Protein AF-A0A7H4MLP1-F1 (afdb_monomer_lite)

Structure (mmCIF, N/CA/C/O backbone):
data_AF-A0A7H4MLP1-F1
#
_entry.id   AF-A0A7H4MLP1-F1
#
loop_
_atom_site.group_PDB
_atom_site.id
_atom_site.type_symbol
_atom_site.label_atom_id
_atom_site.label_alt_id
_atom_site.label_comp_id
_atom_site.label_asym_id
_atom_site.label_entity_id
_atom_site.label_seq_id
_atom_site.pdbx_PDB_ins_code
_atom_site.Cartn_x
_atom_site.Cartn_y
_atom_site.Cartn_z
_atom_site.occupancy
_atom_site.B_iso_or_equiv
_atom_site.auth_seq_id
_atom_site.auth_comp_id
_atom_site.auth_asym_id
_atom_site.auth_atom_id
_atom_site.pdbx_PDB_model_num
ATOM 1 N N . MET A 1 1 ? -16.564 25.720 9.407 1.00 48.38 1 MET A N 1
ATOM 2 C CA . MET A 1 1 ? -15.317 25.093 9.914 1.00 48.38 1 MET A CA 1
ATOM 3 C C . MET A 1 1 ? -14.949 23.818 9.154 1.00 48.38 1 MET A C 1
ATOM 5 O O . MET A 1 1 ? -13.813 23.723 8.719 1.00 48.38 1 MET A O 1
ATOM 9 N N . VAL A 1 2 ? -15.888 22.895 8.896 1.00 47.66 2 VAL A N 1
ATOM 10 C CA . VAL A 1 2 ? -15.634 21.641 8.148 1.00 47.66 2 VAL A CA 1
ATOM 11 C C . VAL A 1 2 ? -15.101 21.880 6.719 1.00 47.66 2 VAL A C 1
ATOM 13 O O . VAL A 1 2 ? -14.087 21.301 6.350 1.00 47.66 2 VAL A O 1
ATOM 16 N N . ALA A 1 3 ? -15.681 22.810 5.948 1.00 47.56 3 ALA A N 1
ATOM 17 C CA . ALA A 1 3 ? -15.220 23.124 4.585 1.00 47.56 3 ALA A CA 1
ATOM 18 C C . ALA A 1 3 ? -13.799 23.730 4.510 1.00 47.56 3 ALA A C 1
ATOM 20 O O . ALA A 1 3 ? -13.077 23.482 3.549 1.00 47.56 3 ALA A O 1
ATOM 21 N N . GLY A 1 4 ? -13.366 24.481 5.531 1.00 54.44 4 GLY A N 1
ATOM 22 C CA . GLY A 1 4 ?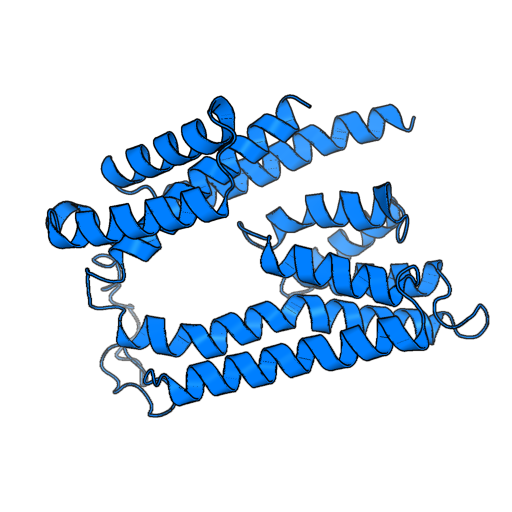 -12.036 25.110 5.556 1.00 54.44 4 GLY A CA 1
ATOM 23 C C . GLY A 1 4 ? -10.893 24.101 5.708 1.00 54.44 4 GLY A C 1
ATOM 24 O O . GLY A 1 4 ? -9.835 24.275 5.113 1.00 54.44 4 GLY A O 1
ATOM 25 N N . ILE A 1 5 ? -11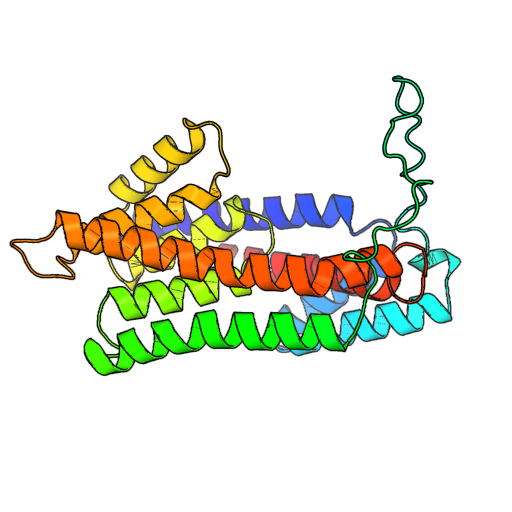.131 23.002 6.431 1.00 56.03 5 ILE A N 1
ATOM 26 C CA . ILE A 1 5 ? -10.170 21.897 6.564 1.00 56.03 5 ILE A CA 1
ATOM 27 C C . ILE A 1 5 ? -10.031 21.143 5.228 1.00 56.03 5 ILE A C 1
ATOM 29 O O . ILE A 1 5 ? -8.916 20.821 4.819 1.00 56.03 5 ILE A O 1
ATOM 33 N N . PHE A 1 6 ? -11.132 20.944 4.491 1.00 56.19 6 PHE A N 1
ATOM 34 C CA . PHE A 1 6 ? -11.098 20.339 3.151 1.00 56.19 6 PHE A CA 1
ATOM 35 C C . PHE A 1 6 ? -10.314 21.179 2.131 1.00 56.19 6 PHE A C 1
ATOM 37 O O . PHE A 1 6 ? -9.607 20.607 1.301 1.00 56.19 6 PHE A O 1
ATOM 44 N N . TYR A 1 7 ? -10.377 22.513 2.222 1.00 61.88 7 TYR A N 1
ATOM 45 C CA . TYR A 1 7 ? -9.562 23.407 1.390 1.00 61.88 7 TYR A CA 1
ATOM 46 C C . TYR A 1 7 ? -8.062 23.339 1.705 1.00 61.88 7 TYR A C 1
ATOM 48 O O . TYR A 1 7 ? -7.260 23.569 0.808 1.00 61.88 7 TYR A O 1
ATOM 56 N N . GLY A 1 8 ? -7.669 23.012 2.940 1.00 64.12 8 GLY A N 1
ATOM 57 C CA . GLY A 1 8 ? -6.257 22.885 3.321 1.00 64.12 8 GLY A CA 1
ATOM 58 C C . GLY A 1 8 ? -5.626 21.546 2.928 1.00 64.12 8 GLY A C 1
ATOM 59 O O . GLY A 1 8 ? -4.461 21.496 2.540 1.00 64.12 8 GLY A O 1
ATOM 60 N N . ILE A 1 9 ? -6.392 20.452 2.986 1.00 67.69 9 ILE A N 1
ATOM 61 C CA . ILE A 1 9 ? -5.866 19.106 2.710 1.00 67.69 9 ILE A CA 1
ATOM 62 C C . ILE A 1 9 ? -5.608 18.910 1.219 1.00 67.69 9 ILE A C 1
ATOM 64 O O . ILE A 1 9 ? -4.537 18.444 0.855 1.00 67.69 9 ILE A O 1
ATOM 68 N N . LYS A 1 10 ? -6.544 19.292 0.345 1.00 71.19 10 LYS A N 1
ATOM 69 C CA . LYS A 1 10 ? -6.415 19.120 -1.113 1.00 71.19 10 LYS A CA 1
ATOM 70 C C . LYS A 1 10 ? -5.083 19.634 -1.697 1.00 71.19 10 LYS A C 1
ATOM 72 O O . LYS A 1 10 ? -4.388 18.836 -2.329 1.00 71.19 10 LYS A O 1
ATOM 77 N N . PRO A 1 11 ? -4.648 20.886 -1.443 1.00 79.50 11 PRO A N 1
ATOM 78 C CA . PRO A 1 11 ? -3.359 21.372 -1.929 1.00 79.50 11 PRO A CA 1
ATOM 79 C C . PRO A 1 11 ? -2.171 20.676 -1.253 1.00 79.50 11 PRO A C 1
ATOM 81 O O . PRO A 1 11 ? -1.149 20.477 -1.905 1.00 79.50 11 PRO A O 1
ATOM 84 N N . ALA A 1 12 ? -2.292 20.245 0.009 1.00 75.31 12 ALA A N 1
ATOM 85 C CA . ALA A 1 12 ? -1.250 19.462 0.677 1.00 75.31 12 ALA A CA 1
ATOM 86 C C . ALA A 1 12 ? -1.079 18.073 0.034 1.00 75.31 12 ALA A C 1
ATOM 88 O O . ALA A 1 12 ? 0.043 17.644 -0.230 1.00 75.31 12 ALA A O 1
ATOM 89 N N . VAL A 1 13 ? -2.185 17.397 -0.295 1.00 72.00 13 VAL A N 1
ATOM 90 C CA . VAL A 1 13 ? -2.176 16.133 -1.045 1.00 72.00 13 VAL A CA 1
ATOM 91 C C . VAL A 1 13 ? -1.566 16.341 -2.424 1.00 72.00 13 VAL A C 1
ATOM 93 O O . VAL A 1 13 ? -0.653 15.607 -2.794 1.00 72.00 13 VAL A O 1
ATOM 96 N N . ALA A 1 14 ? -2.006 17.364 -3.161 1.00 80.44 14 ALA A N 1
ATOM 97 C CA . ALA A 1 14 ? -1.447 17.688 -4.468 1.00 80.44 14 ALA A CA 1
ATOM 98 C C . ALA A 1 14 ? 0.069 17.943 -4.387 1.00 80.44 14 ALA A C 1
ATOM 100 O O . ALA A 1 14 ? 0.817 17.404 -5.198 1.00 80.44 14 ALA A O 1
ATOM 101 N N . ALA A 1 15 ? 0.544 18.677 -3.375 1.00 82.69 15 ALA A N 1
ATOM 102 C CA . ALA A 1 15 ? 1.968 18.933 -3.162 1.00 82.69 15 ALA A CA 1
ATOM 103 C C . ALA A 1 15 ? 2.768 17.650 -2.869 1.00 82.69 15 ALA A C 1
ATOM 105 O O . ALA A 1 15 ? 3.823 17.442 -3.467 1.00 82.69 15 ALA A O 1
ATOM 106 N N . ILE A 1 16 ? 2.257 16.756 -2.015 1.00 77.75 16 ILE A N 1
ATOM 107 C CA . ILE A 1 16 ? 2.894 15.461 -1.716 1.00 77.75 16 ILE A CA 1
ATOM 108 C C . ILE A 1 16 ? 2.953 14.579 -2.970 1.00 77.75 16 ILE A C 1
ATOM 110 O O . ILE A 1 16 ? 3.988 13.976 -3.265 1.00 77.75 16 ILE A O 1
ATOM 114 N N . VAL A 1 17 ? 1.860 14.517 -3.733 1.00 77.62 17 VAL A N 1
ATOM 115 C CA . VAL A 1 17 ? 1.779 13.729 -4.971 1.00 77.62 17 VAL A CA 1
ATOM 116 C C . VAL A 1 17 ? 2.720 14.307 -6.036 1.00 77.62 17 VAL A C 1
ATOM 118 O O . VAL A 1 17 ? 3.442 13.549 -6.682 1.00 77.62 17 VAL A O 1
ATOM 121 N N . LEU A 1 18 ? 2.809 15.636 -6.168 1.00 84.12 18 LEU A N 1
ATOM 122 C CA . LEU A 1 18 ? 3.784 16.308 -7.037 1.00 84.12 18 LEU A CA 1
ATOM 123 C C . LEU A 1 18 ? 5.225 16.034 -6.606 1.00 84.12 18 LEU A C 1
ATOM 125 O O . LEU A 1 18 ? 6.073 15.750 -7.451 1.00 84.12 18 LEU A O 1
ATOM 129 N N . GLN A 1 19 ? 5.520 16.070 -5.306 1.00 84.44 19 GLN A N 1
ATOM 130 C CA . GLN A 1 19 ? 6.847 15.739 -4.791 1.00 84.44 19 GLN A CA 1
ATOM 131 C C . GLN A 1 19 ? 7.210 14.279 -5.092 1.00 84.44 19 GLN A C 1
ATOM 133 O O . GLN A 1 19 ? 8.341 13.996 -5.498 1.00 84.44 19 GLN A O 1
ATOM 138 N N . ALA A 1 20 ? 6.261 13.351 -4.944 1.00 79.31 20 ALA A N 1
ATOM 139 C CA . ALA A 1 20 ? 6.443 11.954 -5.321 1.00 79.31 20 ALA A CA 1
ATOM 140 C C . ALA A 1 20 ? 6.686 11.806 -6.834 1.00 79.31 20 ALA A C 1
ATOM 142 O O . ALA A 1 20 ? 7.633 11.119 -7.228 1.00 79.31 20 ALA A O 1
ATOM 143 N N . ALA A 1 21 ? 5.911 12.507 -7.672 1.00 83.19 21 ALA A N 1
ATOM 144 C CA . ALA A 1 21 ? 6.104 12.547 -9.123 1.00 83.19 21 ALA A CA 1
ATOM 145 C C . ALA A 1 21 ? 7.494 13.077 -9.491 1.00 83.19 21 ALA A C 1
ATOM 147 O O . ALA A 1 21 ? 8.190 12.467 -10.296 1.00 83.19 21 ALA A O 1
ATOM 148 N N . HIS A 1 22 ? 7.935 14.167 -8.861 1.00 85.25 22 HIS A N 1
ATOM 149 C CA . HIS A 1 22 ? 9.245 14.769 -9.094 1.00 85.25 22 HIS A CA 1
ATOM 150 C C . HIS A 1 22 ? 10.389 13.842 -8.653 1.00 85.25 22 HIS A C 1
ATOM 152 O O . HIS A 1 22 ? 11.357 13.627 -9.387 1.00 85.25 22 HIS A O 1
ATOM 158 N N . ARG A 1 23 ? 10.280 13.232 -7.467 1.00 82.56 23 ARG A N 1
ATOM 159 C CA . ARG A 1 23 ? 11.290 12.306 -6.935 1.00 82.56 23 ARG A CA 1
ATOM 160 C C . ARG A 1 23 ? 11.418 11.035 -7.777 1.00 82.56 23 ARG A C 1
ATOM 162 O O . ARG A 1 23 ? 12.536 10.578 -8.001 1.00 82.56 23 ARG A O 1
ATOM 169 N N . ILE A 1 24 ? 10.306 10.450 -8.226 1.00 80.44 24 ILE A N 1
ATOM 170 C CA . ILE A 1 24 ? 10.334 9.272 -9.108 1.00 80.44 24 ILE A CA 1
ATOM 171 C C . ILE A 1 24 ? 10.777 9.686 -10.518 1.00 80.44 24 ILE A C 1
ATOM 173 O O . ILE A 1 24 ? 11.660 9.054 -11.093 1.00 80.44 24 ILE A O 1
ATOM 177 N N . GLY A 1 25 ? 10.229 10.781 -11.049 1.00 82.12 25 GLY A N 1
ATOM 178 C CA . GLY A 1 25 ? 10.513 11.305 -12.385 1.00 82.12 25 GLY A CA 1
ATOM 179 C C . GLY A 1 25 ? 11.982 11.648 -12.596 1.00 82.12 25 GLY A C 1
ATOM 180 O O . GLY A 1 25 ? 12.578 11.195 -13.566 1.00 82.12 25 GLY A O 1
ATOM 181 N N . SER A 1 26 ? 12.613 12.340 -11.647 1.00 83.94 26 SER A N 1
ATOM 182 C CA . SER A 1 26 ? 14.052 12.652 -11.695 1.00 83.94 26 SER A CA 1
ATOM 183 C C . SER A 1 26 ? 14.952 11.405 -11.722 1.00 83.94 26 SER A C 1
ATOM 185 O O . SER A 1 26 ? 16.076 11.447 -12.238 1.00 83.94 26 SER A O 1
ATOM 187 N N . ARG A 1 27 ? 14.468 10.270 -11.203 1.00 79.19 27 ARG A N 1
ATOM 188 C CA . ARG A 1 27 ? 15.178 8.982 -11.220 1.00 79.19 27 ARG A CA 1
ATOM 189 C C . ARG A 1 27 ? 14.880 8.164 -12.478 1.00 79.19 27 ARG A C 1
ATOM 191 O O . ARG A 1 27 ? 15.800 7.540 -12.990 1.00 79.19 27 ARG A O 1
ATOM 198 N N . ALA A 1 28 ? 13.652 8.195 -12.990 1.00 79.12 28 ALA A N 1
ATOM 199 C CA . ALA A 1 28 ? 13.209 7.346 -14.099 1.00 79.12 28 ALA A CA 1
ATOM 200 C C . ALA A 1 28 ? 13.307 8.004 -15.492 1.00 79.12 28 ALA A C 1
ATOM 202 O O . ALA A 1 28 ? 13.658 7.342 -16.466 1.00 79.12 28 ALA A O 1
ATOM 203 N N . LEU A 1 29 ? 13.029 9.307 -15.617 1.00 84.12 29 LEU A N 1
ATOM 204 C CA . LEU A 1 29 ? 12.923 10.019 -16.900 1.00 84.12 29 LEU A CA 1
ATOM 205 C C . LEU A 1 29 ? 14.285 10.540 -17.380 1.00 84.12 29 LEU A C 1
ATOM 207 O O . LEU A 1 29 ? 14.548 11.741 -17.405 1.00 84.12 29 LEU A O 1
ATOM 211 N N . LYS A 1 30 ? 15.183 9.620 -17.741 1.00 81.31 30 LYS A N 1
ATOM 212 C CA . LYS A 1 30 ? 16.571 9.947 -18.123 1.00 81.31 30 LYS A CA 1
ATOM 213 C C . LYS A 1 30 ? 16.763 10.360 -19.585 1.00 81.31 30 LYS A C 1
ATOM 215 O O . LYS A 1 30 ? 17.806 10.910 -19.921 1.00 81.31 30 LYS A O 1
ATOM 220 N N . ASN A 1 31 ? 15.801 10.078 -20.461 1.00 85.62 31 ASN A N 1
ATOM 221 C CA . ASN A 1 31 ? 15.897 10.353 -21.894 1.00 85.62 31 ASN A CA 1
ATOM 222 C C . ASN A 1 31 ? 14.548 10.830 -22.464 1.00 85.62 31 ASN A C 1
ATOM 224 O O . ASN A 1 31 ? 13.506 10.724 -21.813 1.00 85.62 31 ASN A O 1
ATOM 228 N N . GLY A 1 32 ? 14.569 11.331 -23.702 1.00 87.19 32 GLY A N 1
ATOM 229 C CA . GLY A 1 32 ? 13.360 11.798 -24.388 1.00 87.19 32 GLY A CA 1
ATOM 230 C C . GLY A 1 32 ? 12.306 10.704 -24.604 1.00 87.19 32 GLY A C 1
ATOM 231 O O . GLY A 1 32 ? 11.116 11.000 -24.593 1.00 87.19 32 GLY A O 1
ATOM 232 N N . ALA A 1 33 ? 12.712 9.436 -24.731 1.00 87.06 33 ALA A N 1
ATOM 233 C CA . ALA A 1 33 ? 11.787 8.318 -24.923 1.00 87.06 33 ALA A CA 1
ATOM 234 C C . ALA A 1 33 ? 10.937 8.041 -23.671 1.00 87.06 33 ALA A C 1
ATOM 236 O O . ALA A 1 33 ? 9.721 7.899 -23.769 1.00 87.06 33 ALA A O 1
ATOM 237 N N . TYR A 1 34 ? 11.545 8.027 -22.482 1.00 88.50 34 TYR A N 1
ATOM 238 C CA . TYR A 1 34 ? 10.819 7.882 -21.221 1.00 88.50 34 TYR A CA 1
ATOM 239 C C . TYR A 1 34 ? 9.926 9.096 -20.944 1.00 88.50 34 TYR A C 1
ATOM 241 O O . TYR A 1 34 ? 8.805 8.921 -20.473 1.00 88.50 34 TYR A O 1
ATOM 249 N N . TRP A 1 35 ? 10.365 10.307 -21.306 1.00 90.62 35 TRP A N 1
ATOM 250 C CA . TRP A 1 35 ? 9.510 11.500 -21.276 1.00 90.62 35 TRP A CA 1
ATOM 251 C C . TRP A 1 35 ? 8.296 11.376 -22.202 1.00 90.62 35 TRP A C 1
ATOM 253 O O . TRP A 1 35 ? 7.187 11.710 -21.790 1.00 90.62 35 TRP A O 1
ATOM 263 N N . ALA A 1 36 ? 8.473 10.844 -23.415 1.00 91.69 36 ALA A N 1
ATOM 264 C CA . ALA A 1 36 ? 7.371 10.599 -24.341 1.00 91.69 36 ALA A CA 1
ATOM 265 C C . ALA A 1 36 ? 6.379 9.563 -23.791 1.00 91.69 36 ALA A C 1
ATOM 267 O O . ALA A 1 36 ? 5.173 9.777 -23.873 1.00 91.69 36 ALA A O 1
ATOM 268 N N . ILE A 1 37 ? 6.866 8.480 -23.170 1.00 91.56 37 ILE A N 1
ATOM 269 C CA . ILE A 1 37 ? 6.012 7.474 -22.515 1.00 91.56 37 ILE A CA 1
ATOM 270 C C . ILE A 1 37 ? 5.236 8.093 -21.345 1.00 91.56 37 ILE A C 1
ATOM 272 O O . ILE A 1 37 ? 4.036 7.861 -21.224 1.00 91.56 37 ILE A O 1
ATOM 276 N N . ALA A 1 38 ? 5.886 8.907 -20.509 1.00 91.88 38 ALA A N 1
ATOM 277 C CA . ALA A 1 38 ? 5.229 9.598 -19.401 1.00 91.88 38 ALA A CA 1
ATOM 278 C C . ALA A 1 38 ? 4.150 10.579 -19.890 1.00 91.88 38 ALA A C 1
ATOM 280 O O . ALA A 1 38 ? 3.035 10.576 -19.371 1.00 91.88 38 ALA A O 1
ATOM 281 N N . ALA A 1 39 ? 4.451 11.376 -20.919 1.00 92.56 39 ALA A N 1
ATOM 282 C CA . ALA A 1 39 ? 3.497 12.304 -21.520 1.00 92.56 39 ALA A CA 1
ATOM 283 C C . ALA A 1 39 ? 2.319 11.565 -22.176 1.00 92.56 39 ALA A C 1
ATOM 285 O O . ALA A 1 39 ? 1.168 11.936 -21.966 1.00 92.56 39 ALA A O 1
ATOM 286 N N . ALA A 1 40 ? 2.584 10.481 -22.910 1.00 93.12 40 ALA A N 1
ATOM 287 C CA . ALA A 1 40 ? 1.544 9.654 -23.517 1.00 93.12 40 ALA A CA 1
ATOM 288 C C . ALA A 1 40 ? 0.645 9.001 -22.457 1.00 93.12 40 ALA A C 1
ATOM 290 O O . ALA A 1 40 ? -0.574 9.010 -22.602 1.00 93.12 40 ALA A O 1
ATOM 291 N N . ALA A 1 41 ? 1.228 8.489 -21.369 1.00 91.19 41 ALA A N 1
ATOM 292 C CA . ALA A 1 41 ? 0.482 7.940 -20.240 1.00 91.19 41 ALA A CA 1
ATOM 293 C C . ALA A 1 41 ? -0.403 9.000 -19.569 1.00 91.19 41 ALA A C 1
ATOM 295 O O . ALA A 1 41 ? -1.571 8.732 -19.294 1.00 91.19 41 ALA A O 1
ATOM 296 N N . PHE A 1 42 ? 0.130 10.208 -19.359 1.00 92.31 42 PHE A N 1
ATOM 297 C CA . PHE A 1 42 ? -0.624 11.343 -18.832 1.00 92.31 42 PHE A CA 1
ATOM 298 C C . PHE A 1 42 ? -1.810 11.703 -19.737 1.00 92.31 42 PHE A C 1
ATOM 300 O O . PHE A 1 42 ? -2.935 11.793 -19.261 1.00 92.31 42 PHE A O 1
ATOM 307 N N . VAL A 1 43 ? -1.595 11.839 -21.049 1.00 92.44 43 VAL A N 1
ATOM 308 C CA . VAL A 1 43 ? -2.670 12.150 -22.007 1.00 92.44 43 VAL A CA 1
ATOM 309 C C . VAL A 1 43 ? -3.708 11.025 -22.065 1.00 92.44 43 VAL A C 1
ATOM 311 O O . VAL A 1 43 ? -4.907 11.297 -22.073 1.00 92.44 43 VAL A O 1
ATOM 314 N N . ALA A 1 44 ? -3.271 9.763 -22.058 1.00 91.00 44 ALA A N 1
ATOM 315 C CA . ALA A 1 44 ? -4.164 8.610 -22.101 1.00 91.00 44 ALA A CA 1
ATOM 316 C C . ALA A 1 44 ? -5.103 8.556 -20.888 1.00 91.00 44 ALA A C 1
ATOM 318 O O . ALA A 1 44 ? -6.290 8.275 -21.046 1.00 91.00 44 ALA A O 1
ATOM 319 N N . ILE A 1 45 ? -4.605 8.856 -19.687 1.00 87.75 45 ILE A N 1
ATOM 320 C CA . ILE A 1 45 ? -5.459 8.864 -18.496 1.00 87.75 45 ILE A CA 1
ATOM 321 C C . ILE A 1 45 ? -6.291 10.148 -18.384 1.00 87.75 45 ILE A C 1
ATOM 323 O O . ILE A 1 45 ? -7.473 10.065 -18.068 1.00 87.75 45 ILE A O 1
ATOM 327 N N . PHE A 1 46 ? -5.706 11.315 -18.674 1.00 86.88 46 PHE A N 1
ATOM 328 C CA . PHE A 1 46 ? -6.341 12.619 -18.460 1.00 86.88 46 PHE A CA 1
ATOM 329 C C . PHE A 1 46 ? -7.392 12.942 -19.527 1.00 86.88 46 PHE A C 1
ATOM 331 O O . PHE A 1 46 ? -8.499 13.359 -19.200 1.00 86.88 46 PHE A O 1
ATOM 338 N N . ALA A 1 47 ? -7.061 12.747 -20.808 1.00 88.56 47 ALA A N 1
ATOM 339 C CA . ALA A 1 47 ? -7.931 13.129 -21.921 1.00 88.56 47 ALA A CA 1
ATOM 340 C C . ALA A 1 47 ? -8.788 11.964 -22.433 1.00 88.56 47 ALA A C 1
ATOM 342 O O . ALA A 1 47 ? -9.932 12.166 -22.831 1.00 88.56 47 ALA A O 1
ATOM 343 N N . LEU A 1 48 ? -8.242 10.743 -22.433 1.00 88.62 48 LEU A N 1
ATOM 344 C CA . LEU A 1 48 ? -8.899 9.573 -23.027 1.00 88.62 48 LEU A CA 1
ATOM 345 C C . LEU A 1 48 ? -9.577 8.659 -21.992 1.00 88.62 48 LEU A C 1
ATOM 347 O O . LEU A 1 48 ? -10.219 7.688 -22.386 1.00 88.62 48 LEU A O 1
ATOM 351 N N . ASN A 1 49 ? -9.453 8.953 -20.689 1.00 85.94 49 ASN A N 1
ATOM 352 C CA . ASN A 1 49 ? -9.979 8.132 -19.587 1.00 85.94 49 ASN A CA 1
ATOM 353 C C . ASN A 1 49 ? -9.579 6.646 -19.685 1.00 85.94 49 ASN A C 1
ATOM 355 O O . ASN A 1 49 ? -10.324 5.749 -19.282 1.00 85.94 49 ASN A O 1
ATOM 359 N N . VAL A 1 50 ? -8.392 6.368 -20.231 1.00 87.50 50 VAL A N 1
ATOM 360 C CA . VAL A 1 50 ? -7.894 4.998 -20.363 1.00 87.50 50 VAL A CA 1
ATOM 361 C C . VAL A 1 50 ? -7.604 4.445 -18.966 1.00 87.50 50 VAL A C 1
ATOM 363 O O . VAL A 1 50 ? -6.903 5.091 -18.180 1.00 87.50 50 VAL A O 1
ATOM 366 N N . PRO A 1 51 ? -8.097 3.241 -18.629 1.00 84.50 51 PRO A N 1
ATOM 367 C CA . PRO A 1 51 ? -7.874 2.664 -17.315 1.00 84.50 51 PRO A CA 1
ATOM 368 C C . PRO A 1 51 ? -6.384 2.376 -17.090 1.00 84.50 51 PRO A C 1
ATOM 370 O O . PRO A 1 51 ? -5.695 1.826 -17.952 1.00 84.50 51 PRO A O 1
ATOM 373 N N . PHE A 1 52 ? -5.902 2.702 -15.888 1.00 80.25 52 PHE A N 1
ATOM 374 C CA . PHE A 1 52 ? -4.498 2.571 -15.481 1.00 80.25 52 PHE A CA 1
ATOM 375 C C . PHE A 1 52 ? -3.832 1.226 -15.850 1.00 80.25 52 PHE A C 1
ATOM 377 O O . PHE A 1 52 ? -2.721 1.260 -16.382 1.00 80.25 52 PHE A O 1
ATOM 384 N N . PRO A 1 53 ? -4.474 0.049 -15.669 1.00 82.94 53 PRO A N 1
ATOM 385 C CA . PRO A 1 53 ? -3.872 -1.226 -16.065 1.00 82.94 53 PRO A CA 1
ATOM 386 C C . PRO A 1 53 ? -3.501 -1.308 -17.552 1.00 82.94 53 PRO A C 1
ATOM 388 O O . PRO A 1 53 ? -2.462 -1.870 -17.891 1.00 82.94 53 PRO A O 1
ATOM 391 N N . LEU A 1 54 ? -4.304 -0.714 -18.442 1.00 87.06 54 LEU A N 1
ATOM 392 C CA . LEU A 1 54 ? -4.001 -0.692 -19.876 1.00 87.06 54 LEU A CA 1
ATOM 393 C C . LEU A 1 54 ? -2.806 0.210 -20.184 1.00 87.06 54 LEU A C 1
ATOM 395 O O . LEU A 1 54 ? -1.993 -0.134 -21.036 1.00 87.06 54 LEU A O 1
ATOM 399 N N . ILE A 1 55 ? -2.658 1.321 -19.461 1.00 88.69 55 ILE A N 1
ATOM 400 C CA . ILE A 1 55 ? -1.507 2.223 -19.599 1.00 88.69 55 ILE A CA 1
ATOM 401 C C . ILE A 1 55 ? -0.220 1.505 -19.189 1.00 88.69 55 ILE A C 1
ATOM 403 O O . ILE A 1 55 ? 0.777 1.573 -19.905 1.00 88.69 55 ILE A O 1
ATOM 407 N N . VAL A 1 56 ? -0.250 0.768 -18.075 1.00 85.62 56 VAL A N 1
ATOM 408 C CA . VAL A 1 56 ? 0.890 -0.036 -17.610 1.00 85.62 56 VAL A CA 1
ATOM 409 C C . VAL A 1 56 ? 1.251 -1.119 -18.629 1.00 85.62 56 VAL A C 1
ATOM 411 O O . VAL A 1 56 ? 2.425 -1.269 -18.962 1.00 85.62 5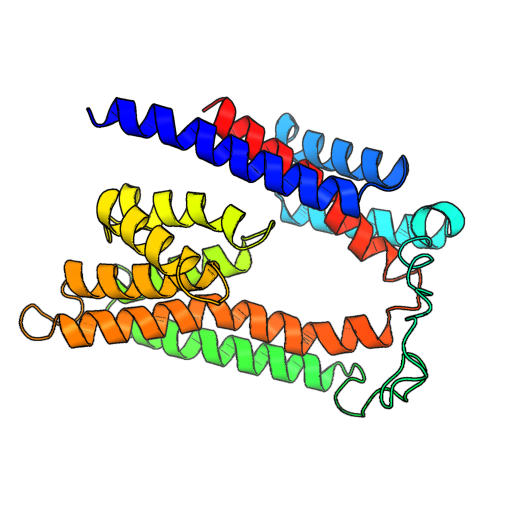6 VAL A O 1
ATOM 414 N N . LEU A 1 57 ? 0.261 -1.838 -19.171 1.00 88.25 57 LEU A N 1
ATOM 415 C CA . LEU A 1 57 ? 0.488 -2.855 -20.204 1.00 88.25 57 LEU A CA 1
ATOM 416 C C . LEU A 1 57 ? 1.061 -2.253 -21.494 1.00 88.25 57 LEU A C 1
ATOM 418 O O . LEU A 1 57 ? 2.020 -2.789 -22.048 1.00 88.25 57 LEU A O 1
ATOM 422 N N . ALA A 1 58 ? 0.522 -1.121 -21.952 1.00 91.12 58 ALA A N 1
ATOM 423 C CA . ALA A 1 58 ? 1.020 -0.417 -23.129 1.00 91.12 58 ALA A CA 1
ATOM 424 C C . ALA A 1 58 ? 2.458 0.080 -22.923 1.00 91.12 58 ALA A C 1
ATOM 426 O O . ALA A 1 58 ? 3.295 -0.083 -23.809 1.00 91.12 58 ALA A O 1
ATOM 427 N N . ALA A 1 59 ? 2.776 0.617 -21.743 1.00 90.31 59 ALA A N 1
ATOM 428 C CA . ALA A 1 59 ? 4.127 1.039 -21.391 1.00 90.31 59 ALA A CA 1
ATOM 429 C C . ALA A 1 59 ? 5.103 -0.146 -21.329 1.00 90.31 59 ALA A C 1
ATOM 431 O O . ALA A 1 59 ? 6.214 -0.049 -21.846 1.00 90.31 59 ALA A O 1
ATOM 432 N N . ALA A 1 60 ? 4.680 -1.281 -20.765 1.00 88.69 60 ALA A N 1
ATOM 433 C CA . ALA A 1 60 ? 5.474 -2.507 -20.732 1.00 88.69 60 ALA A CA 1
ATOM 434 C C . ALA A 1 60 ? 5.788 -3.016 -22.148 1.00 88.69 60 ALA A C 1
ATOM 436 O O . ALA A 1 60 ? 6.937 -3.337 -22.449 1.00 88.69 60 ALA A O 1
ATOM 437 N N . LEU A 1 61 ? 4.786 -3.035 -23.036 1.00 90.88 61 LEU A N 1
ATOM 438 C CA . LEU A 1 61 ? 4.951 -3.409 -24.443 1.00 90.88 61 LEU A CA 1
ATOM 439 C C . LEU A 1 61 ? 5.851 -2.422 -25.192 1.00 90.88 61 LEU A C 1
ATOM 441 O O . LEU A 1 61 ? 6.758 -2.849 -25.904 1.00 90.88 61 LEU A O 1
ATOM 445 N N . ALA A 1 62 ? 5.656 -1.116 -24.999 1.00 89.81 62 ALA A N 1
ATOM 446 C CA . ALA A 1 62 ? 6.491 -0.080 -25.600 1.00 89.81 62 ALA A CA 1
ATOM 447 C C . ALA A 1 62 ? 7.954 -0.194 -25.143 1.00 89.81 62 ALA A C 1
ATOM 449 O O . ALA A 1 62 ? 8.858 -0.110 -25.970 1.00 89.81 62 ALA A O 1
ATOM 450 N N . GLY A 1 63 ? 8.196 -0.459 -23.856 1.00 86.19 63 GLY A N 1
ATOM 451 C CA . GLY A 1 63 ? 9.533 -0.719 -23.322 1.00 86.19 63 GLY A CA 1
ATOM 452 C C . GLY A 1 63 ? 10.141 -2.027 -23.832 1.00 86.19 63 GLY A C 1
ATOM 453 O O . GLY A 1 63 ? 11.329 -2.071 -24.133 1.00 86.19 63 GLY A O 1
ATOM 454 N N . PHE A 1 64 ? 9.340 -3.082 -24.005 1.00 87.62 64 PHE A N 1
ATOM 455 C CA . PHE A 1 64 ? 9.796 -4.361 -24.561 1.00 87.62 64 PHE A CA 1
ATOM 456 C C . PHE A 1 64 ? 10.208 -4.242 -26.032 1.00 87.62 64 PHE A C 1
ATOM 458 O O . PHE A 1 64 ? 11.284 -4.695 -26.427 1.00 87.62 64 PHE A O 1
ATOM 465 N N . ILE A 1 65 ? 9.365 -3.598 -26.843 1.00 87.50 65 ILE A N 1
ATOM 466 C CA . ILE A 1 65 ? 9.624 -3.348 -28.263 1.00 87.50 65 ILE A CA 1
ATOM 467 C C . ILE A 1 65 ? 10.791 -2.363 -28.411 1.00 87.50 65 ILE A C 1
ATOM 469 O O . ILE A 1 65 ? 11.729 -2.633 -29.159 1.00 87.50 65 ILE A O 1
ATOM 473 N N . GLY A 1 66 ? 10.788 -1.267 -27.648 1.00 83.44 66 GLY A N 1
ATOM 474 C CA . GLY A 1 66 ? 11.856 -0.265 -27.634 1.00 83.44 66 GLY A CA 1
ATOM 475 C C . GLY A 1 66 ? 13.206 -0.836 -27.198 1.00 83.44 66 GLY A C 1
ATOM 476 O O . GLY A 1 66 ? 14.225 -0.536 -27.816 1.00 83.44 66 GLY A O 1
ATOM 477 N N . GLY A 1 67 ? 13.220 -1.736 -26.212 1.00 82.56 67 GLY A N 1
ATOM 478 C CA . GLY A 1 67 ? 14.419 -2.455 -25.777 1.00 82.56 67 GLY A CA 1
ATOM 479 C C . GLY A 1 67 ? 15.007 -3.385 -26.843 1.00 82.56 67 GLY A C 1
ATOM 480 O O . GLY A 1 67 ? 16.219 -3.591 -26.858 1.00 82.56 67 GLY A O 1
ATOM 481 N N . ARG A 1 68 ? 14.179 -3.914 -27.758 1.00 83.25 68 ARG A N 1
ATOM 482 C CA . ARG A 1 68 ? 14.634 -4.733 -28.897 1.00 83.25 68 ARG A CA 1
ATOM 483 C C . ARG A 1 68 ? 15.065 -3.903 -30.105 1.00 83.25 68 ARG A C 1
ATOM 485 O O . ARG A 1 68 ? 16.048 -4.257 -30.745 1.00 83.25 68 ARG A O 1
ATOM 492 N N . LEU A 1 69 ? 14.333 -2.835 -30.428 1.00 83.75 69 LEU A N 1
ATOM 493 C CA . LEU A 1 69 ? 14.566 -2.024 -31.632 1.00 83.75 69 LEU A CA 1
ATOM 494 C C . LEU A 1 69 ? 15.629 -0.936 -31.435 1.00 83.75 69 LEU A C 1
ATOM 496 O O . LEU A 1 69 ? 16.362 -0.622 -32.367 1.00 83.75 69 LEU A O 1
ATOM 500 N N . ALA A 1 70 ? 15.732 -0.365 -30.233 1.00 81.94 70 ALA A N 1
ATOM 501 C CA . ALA A 1 70 ? 16.685 0.695 -29.906 1.00 81.94 70 ALA A CA 1
ATOM 502 C C . ALA A 1 70 ? 17.365 0.446 -28.540 1.00 81.94 70 ALA A C 1
ATOM 504 O O . ALA A 1 70 ? 17.166 1.214 -27.587 1.00 81.94 70 ALA A O 1
ATOM 505 N N . PRO A 1 71 ? 18.218 -0.596 -28.427 1.00 74.50 71 PRO A N 1
ATOM 506 C CA . PRO A 1 71 ? 18.867 -0.966 -27.166 1.00 74.50 71 PRO A CA 1
ATOM 507 C C . PRO A 1 71 ? 19.755 0.150 -26.599 1.00 74.50 71 PRO A C 1
ATOM 509 O O . PRO A 1 71 ? 19.948 0.240 -25.394 1.00 74.50 71 PRO A O 1
ATOM 512 N N . THR A 1 72 ? 20.279 1.036 -27.447 1.00 73.88 72 THR A N 1
ATOM 513 C CA . THR A 1 72 ? 21.123 2.173 -27.045 1.00 73.88 72 THR A CA 1
ATOM 514 C C . THR A 1 72 ? 20.355 3.265 -26.294 1.00 73.88 72 THR A C 1
ATOM 516 O O . THR A 1 72 ? 20.942 3.965 -25.467 1.00 73.88 72 THR A O 1
ATOM 519 N N . ILE A 1 73 ? 19.050 3.401 -26.556 1.00 74.75 73 ILE A N 1
ATOM 520 C CA . ILE A 1 73 ? 18.163 4.382 -25.914 1.00 74.75 73 ILE A CA 1
ATOM 521 C C . ILE A 1 73 ? 17.571 3.789 -24.632 1.00 74.75 73 ILE A C 1
ATOM 523 O O . ILE A 1 73 ? 17.567 4.451 -23.595 1.00 74.75 73 ILE A O 1
ATOM 527 N N . PHE A 1 74 ? 17.110 2.537 -24.686 1.00 72.94 74 PHE A N 1
ATOM 528 C CA . PHE A 1 74 ? 16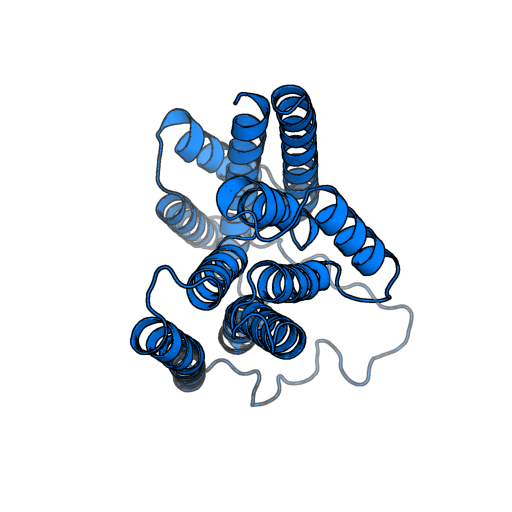.397 1.881 -23.584 1.00 72.94 74 PHE A CA 1
ATOM 529 C C . PHE A 1 74 ? 17.295 1.057 -22.641 1.00 72.94 74 PHE A C 1
ATOM 531 O O . PHE A 1 74 ? 16.914 0.819 -21.499 1.00 72.94 74 PHE A O 1
ATOM 538 N N . GLY A 1 75 ? 18.500 0.661 -23.063 1.00 61.69 75 GLY A N 1
ATOM 539 C CA . GLY A 1 75 ? 19.409 -0.214 -22.306 1.00 61.69 75 GLY A CA 1
ATOM 540 C C . GLY A 1 75 ? 20.341 0.475 -21.305 1.00 61.69 75 GLY A C 1
ATOM 541 O O . GLY A 1 75 ? 21.120 -0.202 -20.645 1.00 61.69 75 GLY A O 1
ATOM 542 N N . LYS A 1 76 ? 20.274 1.803 -21.147 1.00 56.59 76 LYS A N 1
ATOM 543 C CA . LYS A 1 76 ? 21.111 2.572 -20.202 1.00 56.59 76 LYS A CA 1
ATOM 544 C C . LYS A 1 76 ? 20.478 2.738 -18.810 1.00 56.59 76 LYS A C 1
ATOM 546 O O . LYS A 1 76 ? 20.575 3.813 -18.224 1.00 56.59 76 LYS A O 1
ATOM 551 N N . ALA A 1 77 ? 19.803 1.719 -18.281 1.00 51.44 77 ALA A N 1
ATOM 552 C CA . ALA A 1 77 ? 19.250 1.809 -16.927 1.00 51.44 77 ALA A CA 1
ATOM 553 C C . ALA A 1 77 ? 20.345 1.722 -15.839 1.00 51.44 77 ALA A C 1
ATOM 555 O O . ALA A 1 77 ? 20.254 2.446 -14.855 1.00 51.44 77 ALA A O 1
ATOM 556 N N . ASP A 1 78 ? 21.431 0.966 -16.071 1.00 47.12 78 ASP A N 1
ATOM 557 C CA . ASP A 1 78 ? 22.398 0.611 -15.012 1.00 47.12 78 ASP A CA 1
ATOM 558 C C . ASP A 1 78 ? 23.881 0.810 -15.381 1.00 47.12 78 ASP A C 1
ATOM 560 O O . ASP A 1 78 ? 24.766 0.155 -14.842 1.00 47.12 78 ASP A O 1
ATOM 564 N N . ALA A 1 79 ? 24.214 1.766 -16.256 1.00 43.09 79 ALA A N 1
ATOM 565 C CA . ALA A 1 79 ? 25.624 2.164 -16.427 1.00 43.09 79 ALA A CA 1
ATOM 566 C C . ALA A 1 79 ? 26.179 2.941 -15.206 1.00 43.09 79 ALA A C 1
ATOM 568 O O . ALA A 1 79 ? 27.379 3.185 -15.114 1.00 43.09 79 ALA A O 1
ATOM 569 N N . HIS A 1 80 ? 25.317 3.312 -14.249 1.00 39.69 80 HIS A N 1
ATOM 570 C CA . HIS A 1 80 ? 25.677 3.968 -12.991 1.00 39.69 80 HIS A CA 1
ATOM 571 C C . HIS A 1 80 ? 25.547 3.017 -11.797 1.00 39.69 80 HIS A C 1
ATOM 573 O O . HIS A 1 80 ? 24.801 3.285 -10.858 1.00 39.69 80 HIS A O 1
ATOM 579 N N . ARG A 1 81 ? 26.287 1.906 -11.807 1.00 40.12 81 ARG A N 1
ATOM 580 C CA . ARG A 1 81 ? 26.527 1.146 -10.572 1.00 40.12 81 ARG A CA 1
ATOM 581 C C . ARG A 1 81 ? 27.917 0.536 -10.426 1.00 40.12 81 ARG A C 1
ATOM 583 O O . ARG A 1 81 ? 28.180 -0.112 -9.430 1.00 40.12 81 ARG A O 1
ATOM 590 N N . ALA A 1 82 ? 28.859 0.903 -11.294 1.00 38.97 82 ALA A N 1
ATOM 591 C CA . ALA A 1 82 ? 30.273 0.893 -10.923 1.00 38.97 82 ALA A CA 1
ATOM 592 C C . ALA A 1 82 ? 30.576 2.117 -10.034 1.00 38.97 82 ALA A C 1
ATOM 594 O O . ALA A 1 82 ? 31.373 2.983 -10.387 1.00 38.97 82 ALA A O 1
ATOM 595 N N . GLN A 1 83 ? 29.880 2.251 -8.901 1.00 43.88 83 GLN A N 1
ATOM 596 C CA . GLN A 1 83 ? 30.423 3.055 -7.814 1.00 43.88 83 GLN A CA 1
ATOM 597 C C . GLN A 1 83 ? 31.493 2.182 -7.177 1.00 43.88 83 GLN A C 1
ATOM 599 O O . GLN A 1 83 ? 31.193 1.283 -6.403 1.00 43.88 83 GLN A O 1
ATOM 604 N N . SER A 1 84 ? 32.745 2.428 -7.554 1.00 42.31 84 SER A N 1
ATOM 605 C CA . SER A 1 84 ? 33.907 1.995 -6.792 1.00 42.31 84 SER A CA 1
ATOM 606 C C . SER A 1 84 ? 33.726 2.487 -5.355 1.00 42.31 84 SER A C 1
ATOM 608 O O . SER A 1 84 ? 33.975 3.659 -5.058 1.00 42.31 84 SER A O 1
ATOM 610 N N . HIS A 1 85 ? 33.205 1.624 -4.482 1.00 47.56 85 HIS A N 1
ATOM 611 C CA . HIS A 1 85 ? 33.143 1.897 -3.058 1.00 47.56 85 HIS A CA 1
ATOM 612 C C . HIS A 1 85 ? 34.588 2.127 -2.574 1.00 47.56 85 HIS A C 1
ATOM 614 O O . HIS A 1 85 ? 35.453 1.299 -2.847 1.00 47.56 85 HIS A O 1
ATOM 620 N N . PRO A 1 86 ? 34.892 3.237 -1.872 1.00 53.62 86 PRO A N 1
ATOM 621 C CA . PRO A 1 86 ? 36.240 3.500 -1.354 1.00 53.62 86 PRO A CA 1
ATOM 622 C C . PRO A 1 86 ? 36.693 2.519 -0.257 1.00 53.62 86 PRO A C 1
ATOM 624 O O . PRO A 1 86 ? 37.824 2.605 0.210 1.00 53.62 86 PRO A O 1
ATOM 627 N N . GLY A 1 87 ? 35.813 1.617 0.191 1.00 56.28 87 GLY A N 1
ATOM 628 C CA . GLY A 1 87 ? 36.142 0.507 1.079 1.00 56.28 87 GLY A CA 1
ATOM 629 C C . GLY A 1 87 ? 36.388 -0.741 0.240 1.00 56.28 87 GLY A C 1
ATOM 630 O O . GLY A 1 87 ? 35.586 -1.028 -0.641 1.00 56.28 87 GLY A O 1
ATOM 631 N N . GLY A 1 88 ? 37.506 -1.431 0.483 1.00 61.16 88 GLY A N 1
ATOM 632 C CA . GLY A 1 88 ? 37.959 -2.588 -0.297 1.00 61.16 88 GLY A CA 1
ATOM 633 C C . GLY A 1 88 ? 36.916 -3.695 -0.495 1.00 61.16 88 GLY A C 1
ATOM 634 O O . GLY A 1 88 ? 35.855 -3.684 0.124 1.00 61.16 88 GLY A O 1
ATOM 635 N N . ALA A 1 89 ? 37.252 -4.650 -1.369 1.00 61.03 89 ALA A N 1
ATOM 636 C CA . ALA A 1 89 ? 36.372 -5.726 -1.831 1.00 61.03 89 ALA A CA 1
ATOM 637 C C . ALA A 1 89 ? 35.495 -6.301 -0.705 1.00 61.03 89 ALA A C 1
ATOM 639 O O . ALA A 1 89 ? 35.997 -6.861 0.274 1.00 61.03 89 ALA A O 1
ATOM 640 N N . ALA A 1 90 ? 34.180 -6.130 -0.840 1.00 70.00 90 ALA A N 1
ATOM 641 C CA . ALA A 1 90 ? 33.220 -6.676 0.103 1.00 70.00 90 ALA A CA 1
ATOM 642 C C . ALA A 1 90 ? 33.230 -8.212 0.029 1.00 70.00 90 ALA A C 1
ATOM 644 O O . ALA A 1 90 ? 33.413 -8.794 -1.036 1.00 70.00 90 ALA A O 1
ATOM 645 N N . ILE A 1 91 ? 32.992 -8.883 1.163 1.00 70.06 91 ILE A N 1
ATOM 646 C CA . ILE A 1 91 ? 32.862 -10.356 1.219 1.00 70.06 91 ILE A CA 1
ATOM 647 C C . ILE A 1 91 ? 31.684 -10.838 0.348 1.00 70.06 91 ILE A C 1
ATOM 649 O O . ILE A 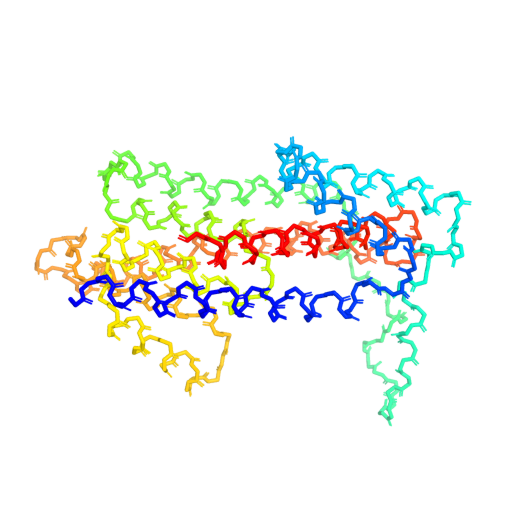1 91 ? 31.705 -11.954 -0.164 1.00 70.06 91 ILE A O 1
ATOM 653 N N . ILE A 1 92 ? 30.671 -9.984 0.178 1.00 69.88 92 ILE A N 1
ATOM 654 C CA . ILE A 1 92 ? 29.560 -10.162 -0.756 1.00 69.88 92 ILE A CA 1
ATOM 655 C C . ILE A 1 92 ? 29.597 -8.965 -1.706 1.00 69.88 92 ILE A C 1
ATOM 657 O O . ILE A 1 92 ? 29.250 -7.855 -1.310 1.00 69.88 92 ILE A O 1
ATOM 661 N N . ASP A 1 93 ? 30.052 -9.203 -2.929 1.00 68.88 93 ASP A N 1
ATOM 662 C CA . ASP A 1 93 ? 30.131 -8.215 -4.010 1.00 68.88 93 ASP A CA 1
ATOM 663 C C . ASP A 1 93 ? 29.286 -8.666 -5.216 1.00 68.88 93 ASP A C 1
ATOM 665 O O . ASP A 1 93 ? 28.824 -9.811 -5.255 1.00 68.88 93 ASP A O 1
ATOM 669 N N . ASP A 1 94 ? 29.135 -7.812 -6.230 1.00 66.06 94 ASP A N 1
ATOM 670 C CA . ASP A 1 94 ? 28.378 -8.072 -7.470 1.00 66.06 94 ASP A CA 1
ATOM 671 C C . ASP A 1 94 ? 28.904 -9.291 -8.267 1.00 66.06 94 ASP A C 1
ATOM 673 O O . ASP A 1 94 ? 28.265 -9.773 -9.203 1.00 66.06 94 ASP A O 1
ATOM 677 N N . THR A 1 95 ? 30.079 -9.810 -7.898 1.00 67.44 95 THR A N 1
ATOM 678 C CA . THR A 1 95 ? 30.700 -11.016 -8.470 1.00 67.44 95 THR A CA 1
ATOM 679 C C . THR A 1 95 ? 30.381 -12.305 -7.702 1.00 67.44 95 THR A C 1
ATOM 681 O O . THR A 1 95 ? 30.735 -13.396 -8.155 1.00 67.44 95 THR A O 1
ATOM 684 N N . THR A 1 96 ? 29.695 -12.212 -6.558 1.00 74.81 96 THR A N 1
ATOM 685 C CA . THR A 1 96 ? 29.311 -13.373 -5.742 1.00 74.81 96 THR A CA 1
ATOM 686 C C . THR A 1 96 ? 28.253 -14.197 -6.480 1.00 74.81 96 THR A C 1
ATOM 688 O O . THR A 1 96 ? 27.262 -13.632 -6.951 1.00 74.81 96 THR A O 1
ATOM 691 N N . PRO A 1 97 ? 28.400 -15.531 -6.589 1.00 73.38 97 PRO A N 1
ATOM 692 C CA . PRO A 1 97 ? 27.405 -16.353 -7.264 1.00 73.38 97 PRO A CA 1
ATOM 693 C C . PRO A 1 97 ? 26.044 -16.246 -6.571 1.00 73.38 97 PRO A C 1
ATOM 695 O O . PRO A 1 97 ? 25.937 -16.361 -5.349 1.00 73.38 97 PRO A O 1
ATOM 698 N N . ILE A 1 98 ? 24.998 -16.056 -7.379 1.00 70.44 98 ILE A N 1
ATOM 699 C CA . ILE A 1 98 ? 23.621 -15.897 -6.906 1.00 70.44 98 ILE A CA 1
ATOM 700 C C . ILE A 1 98 ? 23.229 -17.134 -6.074 1.00 70.44 98 ILE A C 1
ATOM 702 O O . ILE A 1 98 ? 23.278 -18.257 -6.590 1.00 70.44 98 ILE A O 1
ATOM 706 N N . PRO A 1 99 ? 22.813 -16.967 -4.803 1.00 75.44 99 PRO A N 1
ATOM 707 C CA . PRO A 1 99 ? 22.398 -18.079 -3.958 1.00 75.44 99 PRO A CA 1
ATOM 708 C C . PRO A 1 99 ? 21.262 -18.890 -4.588 1.00 75.44 99 PRO A C 1
ATOM 710 O O . PRO A 1 99 ? 20.366 -18.338 -5.224 1.00 75.44 99 PRO A O 1
ATOM 713 N N . ALA A 1 100 ? 21.208 -20.200 -4.330 1.00 75.06 100 ALA A N 1
ATOM 714 C CA . ALA A 1 100 ? 20.210 -21.087 -4.937 1.00 75.06 100 ALA A CA 1
ATOM 715 C C . ALA A 1 100 ? 18.744 -20.677 -4.678 1.00 75.06 100 ALA A C 1
ATOM 717 O O . ALA A 1 100 ? 17.860 -21.056 -5.446 1.00 75.06 100 ALA A O 1
ATOM 718 N N . HIS A 1 101 ? 18.460 -19.925 -3.607 1.00 72.38 101 HIS A N 1
ATOM 719 C CA . HIS A 1 101 ? 17.129 -19.382 -3.304 1.00 72.38 101 HIS A CA 1
ATOM 720 C C . HIS A 1 101 ? 16.786 -18.106 -4.094 1.00 72.38 101 HIS A C 1
ATOM 722 O O . HIS A 1 101 ? 15.607 -17.832 -4.300 1.00 72.38 101 HIS A O 1
ATOM 728 N N . ALA A 1 102 ? 17.793 -17.373 -4.573 1.00 71.00 102 ALA A N 1
ATOM 729 C CA . ALA A 1 102 ? 17.657 -16.153 -5.367 1.00 71.00 102 ALA A CA 1
ATOM 730 C C . ALA A 1 102 ? 17.585 -16.425 -6.883 1.00 71.00 102 ALA A C 1
ATOM 732 O O . ALA A 1 102 ? 17.306 -15.523 -7.667 1.00 71.00 102 ALA A O 1
ATOM 733 N N . ILE A 1 103 ? 17.766 -17.680 -7.312 1.00 77.69 103 ILE A N 1
ATOM 734 C CA . ILE A 1 103 ? 17.545 -18.088 -8.702 1.00 77.69 103 ILE A CA 1
ATOM 735 C C . ILE A 1 103 ? 16.039 -18.184 -8.976 1.00 77.69 103 ILE A C 1
ATOM 737 O O . ILE A 1 103 ? 15.300 -18.900 -8.288 1.00 77.69 103 ILE A O 1
ATOM 741 N N . PHE A 1 104 ? 15.589 -17.486 -10.018 1.00 82.00 104 PHE A N 1
ATOM 742 C CA . PHE A 1 104 ? 14.209 -17.530 -10.480 1.00 82.00 104 PHE A CA 1
ATOM 743 C C . PHE A 1 104 ? 13.778 -18.951 -10.854 1.00 82.00 104 PHE A C 1
ATOM 745 O O . PHE A 1 104 ? 14.423 -19.643 -11.640 1.00 82.00 104 PHE A O 1
ATOM 752 N N . SER A 1 105 ? 12.635 -19.373 -10.316 1.00 85.75 105 SER A N 1
ATOM 753 C CA . SER A 1 105 ? 11.972 -20.606 -10.727 1.00 85.75 105 SER A CA 1
ATOM 754 C C . SER A 1 105 ? 10.466 -20.405 -10.695 1.00 85.75 105 SER A C 1
ATOM 756 O O . SER A 1 105 ? 9.901 -20.015 -9.672 1.00 85.75 105 SER A O 1
ATOM 758 N N . TRP A 1 106 ? 9.804 -20.726 -11.809 1.00 86.38 106 TRP A N 1
ATOM 759 C CA . TRP A 1 106 ? 8.355 -20.556 -11.941 1.00 86.38 106 TRP A CA 1
ATOM 760 C C . TRP A 1 106 ? 7.584 -21.289 -10.838 1.00 86.38 106 TRP A C 1
ATOM 762 O O . TRP A 1 106 ? 6.613 -20.766 -10.301 1.00 86.38 106 TRP A O 1
ATOM 772 N N . ARG A 1 107 ? 8.085 -22.462 -10.427 1.00 89.38 107 ARG A N 1
ATOM 773 C CA . ARG A 1 107 ? 7.521 -23.264 -9.336 1.00 89.38 107 ARG A CA 1
ATOM 774 C C . ARG A 1 107 ? 7.544 -22.535 -7.990 1.00 89.38 107 ARG A C 1
ATOM 776 O O . ARG A 1 107 ? 6.535 -22.550 -7.291 1.00 89.38 107 ARG A O 1
ATOM 783 N N . ARG A 1 108 ? 8.660 -21.898 -7.612 1.00 87.00 108 ARG A N 1
ATOM 784 C CA . ARG A 1 108 ? 8.726 -21.148 -6.345 1.00 87.00 108 ARG A CA 1
ATOM 785 C C . ARG A 1 108 ? 7.882 -19.888 -6.414 1.00 87.00 108 ARG A C 1
ATOM 787 O O . ARG A 1 108 ? 7.144 -19.620 -5.476 1.00 87.00 108 ARG A O 1
ATOM 794 N N . THR A 1 109 ? 7.922 -19.166 -7.532 1.00 90.06 109 THR A N 1
ATOM 795 C CA . THR A 1 109 ? 7.071 -17.988 -7.738 1.00 90.06 109 THR A CA 1
ATOM 796 C C . THR A 1 109 ? 5.593 -18.353 -7.600 1.00 90.06 109 THR A C 1
ATOM 798 O O . THR A 1 109 ? 4.882 -17.708 -6.836 1.00 90.06 109 THR A O 1
ATOM 801 N N . SER A 1 110 ? 5.129 -19.436 -8.235 1.00 92.06 110 SER A N 1
ATOM 802 C CA . SER A 1 110 ? 3.744 -19.893 -8.077 1.00 92.06 110 SER A CA 1
ATOM 803 C C . SER A 1 110 ? 3.430 -20.334 -6.646 1.00 92.06 110 SER A C 1
ATOM 805 O O . SER A 1 110 ? 2.351 -20.038 -6.150 1.00 92.06 110 SER A O 1
ATOM 807 N N . GLN A 1 111 ? 4.363 -21.000 -5.954 1.00 93.31 111 GLN A N 1
ATOM 808 C CA . GLN A 1 111 ? 4.183 -21.388 -4.549 1.00 93.31 111 GLN A CA 1
ATOM 809 C C . GLN A 1 111 ? 4.037 -20.169 -3.632 1.00 93.31 111 GLN A C 1
ATOM 811 O O . GLN A 1 111 ? 3.143 -20.157 -2.793 1.00 93.31 111 GLN A O 1
ATOM 816 N N . VAL A 1 112 ? 4.867 -19.138 -3.813 1.00 93.56 112 VAL A N 1
ATOM 817 C CA . VAL A 1 112 ? 4.783 -17.878 -3.058 1.00 93.56 112 VAL A CA 1
ATOM 818 C C . VAL A 1 112 ? 3.468 -17.162 -3.345 1.00 93.56 112 VAL A C 1
ATOM 820 O O . VAL A 1 112 ? 2.817 -16.705 -2.412 1.00 93.56 112 VAL A O 1
ATOM 823 N N . LEU A 1 113 ? 3.045 -17.094 -4.612 1.00 94.69 113 LEU A N 1
ATOM 824 C CA . LEU A 1 113 ? 1.774 -16.469 -4.983 1.00 94.69 113 LEU A CA 1
ATOM 825 C C . LEU A 1 113 ? 0.578 -17.213 -4.382 1.00 94.69 113 LEU A C 1
ATOM 827 O O . LEU A 1 113 ? -0.302 -16.573 -3.818 1.00 94.69 113 LEU A O 1
ATOM 831 N N . ILE A 1 114 ? 0.561 -18.548 -4.442 1.00 96.12 114 ILE A N 1
ATOM 832 C CA . ILE A 1 114 ? -0.507 -19.364 -3.846 1.00 96.12 114 ILE A CA 1
ATOM 833 C C . ILE A 1 114 ? -0.511 -19.205 -2.324 1.00 96.12 114 ILE A C 1
ATOM 835 O O . ILE A 1 114 ? -1.559 -18.931 -1.747 1.00 96.12 114 ILE A O 1
ATOM 839 N N . ALA A 1 115 ? 0.646 -19.329 -1.667 1.00 96.44 115 ALA A N 1
ATOM 840 C CA . ALA A 1 115 ? 0.754 -19.160 -0.221 1.00 96.44 115 ALA A CA 1
ATOM 841 C C . ALA A 1 115 ? 0.316 -17.753 0.208 1.00 96.44 115 ALA A C 1
ATOM 843 O O . ALA A 1 115 ? -0.493 -17.615 1.117 1.00 96.44 115 ALA A O 1
ATOM 844 N N . GLY A 1 116 ? 0.779 -16.716 -0.489 1.00 95.69 116 GLY A N 1
ATOM 845 C CA . GLY A 1 116 ? 0.384 -15.333 -0.251 1.00 95.69 116 GLY A CA 1
ATOM 846 C C . GLY A 1 116 ? -1.111 -15.093 -0.451 1.00 95.69 116 GLY A C 1
ATOM 847 O O . GLY A 1 116 ? -1.749 -14.439 0.370 1.00 95.69 116 GLY A O 1
ATOM 848 N N . MET A 1 117 ? -1.691 -15.672 -1.504 1.00 95.75 117 MET A N 1
ATOM 849 C CA . MET A 1 117 ? -3.123 -15.580 -1.776 1.00 95.75 117 MET A CA 1
ATOM 850 C C . MET A 1 117 ? -3.946 -16.297 -0.704 1.00 95.75 117 MET A C 1
ATOM 852 O O . MET A 1 117 ? -4.960 -15.760 -0.276 1.00 95.75 117 MET A O 1
ATOM 856 N N . LEU A 1 118 ? -3.499 -17.454 -0.210 1.00 97.12 118 LEU A N 1
ATOM 857 C CA . LEU A 1 118 ? -4.136 -18.149 0.913 1.00 97.12 118 LEU A CA 1
ATOM 858 C C . LEU A 1 118 ? -4.023 -17.349 2.217 1.00 97.12 118 LEU A C 1
ATOM 860 O O . LEU A 1 118 ? -5.019 -17.180 2.914 1.00 97.12 118 LEU A O 1
ATOM 864 N N . LEU A 1 119 ? -2.843 -16.799 2.514 1.00 97.31 119 LEU A N 1
ATOM 865 C CA . LEU A 1 119 ? -2.596 -15.941 3.679 1.00 97.31 119 LEU A CA 1
ATOM 866 C C . LEU A 1 119 ? -3.418 -14.645 3.662 1.00 97.31 119 LEU A C 1
ATOM 868 O O . LEU A 1 119 ? -3.623 -14.039 4.711 1.00 97.31 119 LEU A O 1
ATOM 872 N N . TRP A 1 120 ? -3.897 -14.222 2.493 1.00 97.69 120 TRP A N 1
ATOM 873 C CA . TRP A 1 120 ? -4.836 -13.114 2.358 1.00 97.69 120 TRP A CA 1
ATOM 874 C C . TRP A 1 120 ? -6.296 -13.585 2.430 1.00 97.69 120 TRP A C 1
ATOM 876 O O . TRP A 1 120 ? -7.087 -13.050 3.206 1.00 97.69 120 TRP A O 1
ATOM 886 N N . LEU A 1 121 ? -6.649 -14.610 1.645 1.00 97.12 121 LEU A N 1
ATOM 887 C CA . LEU A 1 121 ? -8.019 -15.107 1.504 1.00 97.12 121 LEU A CA 1
ATOM 888 C C . LEU A 1 121 ? -8.561 -15.689 2.802 1.00 97.12 121 LEU A C 1
ATOM 890 O O . LEU A 1 121 ? -9.699 -15.402 3.141 1.00 97.12 121 LEU A O 1
ATOM 894 N N . VAL A 1 122 ? -7.777 -16.491 3.524 1.00 97.38 122 VAL A N 1
ATOM 895 C CA . VAL A 1 122 ? -8.231 -17.157 4.752 1.00 97.38 122 VAL A CA 1
ATOM 896 C C . VAL A 1 122 ? -8.663 -16.147 5.823 1.00 97.38 122 VAL A C 1
ATOM 898 O O . VAL A 1 122 ? -9.817 -16.220 6.248 1.00 97.38 122 VAL A O 1
ATOM 901 N N . PRO A 1 123 ? -7.828 -15.174 6.249 1.00 97.06 123 PRO A N 1
ATOM 902 C CA . PRO A 1 123 ? -8.259 -14.193 7.241 1.00 97.06 123 PRO A CA 1
ATOM 903 C C . PRO A 1 123 ? -9.354 -13.264 6.709 1.00 97.06 123 PRO A C 1
ATOM 905 O O . PRO A 1 123 ? -10.268 -12.928 7.455 1.00 97.06 123 PRO A O 1
ATOM 908 N N . MET A 1 124 ? -9.327 -12.881 5.427 1.00 97.50 124 MET A N 1
ATOM 909 C CA . MET A 1 124 ? -10.378 -12.028 4.862 1.00 97.50 124 MET A CA 1
ATOM 910 C C . MET A 1 124 ? -11.735 -12.751 4.805 1.00 97.50 124 MET A C 1
ATOM 912 O O . MET A 1 124 ? -12.767 -12.180 5.162 1.00 97.50 124 MET A O 1
ATOM 916 N N . ALA A 1 125 ? -11.748 -14.027 4.413 1.00 97.12 125 ALA A N 1
ATOM 917 C CA . ALA A 1 125 ? -12.936 -14.875 4.436 1.00 97.12 125 ALA A CA 1
ATOM 918 C C . ALA A 1 125 ? -13.435 -15.088 5.872 1.00 97.12 125 ALA A C 1
ATOM 920 O O . ALA A 1 125 ? -14.625 -14.947 6.129 1.00 97.12 125 ALA A O 1
ATOM 921 N N . ALA A 1 126 ? -12.538 -15.344 6.828 1.00 97.56 126 ALA A N 1
ATOM 922 C CA . ALA A 1 126 ? -12.909 -15.476 8.234 1.00 97.56 126 ALA A CA 1
ATOM 923 C C . ALA A 1 126 ? -13.565 -14.192 8.773 1.00 97.56 126 ALA A C 1
ATOM 925 O O . ALA A 1 126 ? -14.658 -14.251 9.328 1.00 97.56 126 ALA A O 1
ATOM 926 N N . LEU A 1 127 ? -12.965 -13.020 8.539 1.00 97.06 127 LEU A N 1
ATOM 927 C CA . LEU A 1 127 ? -13.533 -11.734 8.961 1.00 97.06 127 LEU A CA 1
ATOM 928 C C . LEU A 1 127 ? -14.906 -11.477 8.328 1.00 97.06 127 LEU A C 1
ATOM 930 O O . LEU A 1 127 ? -15.849 -11.092 9.016 1.00 97.06 127 LEU A O 1
ATOM 934 N N . THR A 1 128 ? -15.041 -11.722 7.024 1.00 96.75 128 THR A N 1
ATOM 935 C CA . THR A 1 128 ? -16.303 -11.490 6.305 1.00 96.75 128 THR A CA 1
ATOM 936 C C . THR A 1 128 ? -17.417 -12.442 6.724 1.00 96.75 128 THR A C 1
ATOM 938 O O . THR A 1 128 ? -18.554 -11.996 6.845 1.00 96.75 128 THR A O 1
ATOM 941 N N . LEU A 1 129 ? -17.112 -13.717 6.975 1.00 97.25 129 LEU A N 1
ATOM 942 C CA . LEU A 1 129 ? -18.100 -14.717 7.385 1.00 97.25 129 LEU A CA 1
ATOM 943 C C . LEU A 1 129 ? -18.478 -14.599 8.865 1.00 97.25 129 LEU A C 1
ATOM 945 O O . LEU A 1 129 ? -19.640 -14.797 9.204 1.00 97.25 129 LEU A O 1
ATOM 949 N N . MET A 1 130 ? -17.521 -14.281 9.743 1.00 96.50 130 MET A N 1
ATOM 950 C CA . MET A 1 130 ? -17.755 -14.233 11.192 1.00 96.50 130 MET A CA 1
ATOM 951 C C . MET A 1 130 ? -18.302 -12.880 11.658 1.00 96.50 130 MET A C 1
ATOM 953 O O . MET A 1 130 ? -19.165 -12.846 12.528 1.00 96.50 130 MET A O 1
ATOM 957 N N . LEU A 1 131 ? -17.810 -11.769 11.097 1.00 95.56 131 LEU A N 1
ATOM 958 C CA . LEU A 1 131 ? -18.156 -10.410 11.541 1.00 95.56 131 LEU A CA 1
ATOM 959 C C . LEU A 1 131 ? -19.018 -9.647 10.525 1.00 95.56 131 LEU A C 1
ATOM 961 O O . LEU A 1 131 ? -19.660 -8.656 10.870 1.00 95.56 131 LEU A O 1
ATOM 965 N N . GLY A 1 132 ? -19.039 -10.090 9.267 1.00 96.81 132 GLY A N 1
ATOM 966 C CA . GLY A 1 132 ? -19.733 -9.412 8.177 1.00 96.81 132 GLY A CA 1
ATOM 967 C C . GLY A 1 132 ? -18.863 -8.395 7.436 1.00 96.81 132 GLY A C 1
ATOM 968 O O . GLY A 1 132 ? -17.810 -7.946 7.900 1.00 96.81 132 GLY A O 1
ATOM 969 N N . TRP A 1 133 ? -19.326 -8.001 6.245 1.00 96.12 133 TRP A N 1
ATOM 970 C CA . TRP A 1 133 ? -18.623 -7.033 5.396 1.00 96.12 133 TRP A CA 1
ATOM 971 C C . TRP A 1 133 ? -18.541 -5.650 6.043 1.00 96.12 133 TRP A C 1
ATOM 973 O O . TRP A 1 133 ? -17.485 -5.030 6.024 1.00 96.12 133 TRP A O 1
ATOM 983 N N . ALA A 1 134 ? -19.632 -5.168 6.641 1.00 95.31 134 ALA A N 1
ATOM 984 C CA . ALA A 1 134 ? -19.710 -3.820 7.207 1.00 95.31 134 ALA A CA 1
ATOM 985 C C . ALA A 1 134 ? -18.906 -3.637 8.509 1.00 95.31 134 ALA A C 1
ATOM 987 O O . ALA A 1 134 ? -18.752 -2.508 8.974 1.00 95.31 134 ALA A O 1
ATOM 988 N N . HIS A 1 135 ? -18.390 -4.719 9.099 1.00 96.44 135 HIS A N 1
ATOM 989 C CA . HIS A 1 135 ? -17.650 -4.645 10.351 1.00 96.44 135 HIS A CA 1
ATOM 990 C C . HIS A 1 135 ? -16.348 -3.836 10.191 1.00 96.44 135 HIS A C 1
ATOM 992 O O . HIS A 1 135 ? -15.638 -4.026 9.195 1.00 96.44 135 HIS A O 1
ATOM 998 N N . PRO A 1 136 ? -15.969 -2.974 11.159 1.00 95.56 136 PRO A N 1
ATOM 999 C CA . PRO A 1 136 ? -14.786 -2.124 11.031 1.00 95.56 136 PRO A CA 1
ATOM 1000 C C . PRO A 1 136 ? -13.492 -2.896 10.752 1.00 95.56 136 PRO A C 1
ATOM 1002 O O . PRO A 1 136 ? -12.728 -2.473 9.893 1.00 95.56 136 PRO A O 1
ATOM 1005 N N . LEU A 1 137 ? -13.267 -4.053 11.392 1.00 96.81 137 LEU A N 1
ATOM 1006 C CA . LEU A 1 137 ? -12.080 -4.888 11.131 1.00 96.81 137 LEU A CA 1
ATOM 1007 C C . LEU A 1 137 ? -12.005 -5.369 9.675 1.00 96.81 137 LEU A C 1
ATOM 1009 O O . LEU A 1 137 ? -10.932 -5.356 9.066 1.00 96.81 137 LEU A O 1
ATOM 1013 N N . THR A 1 138 ? -13.143 -5.754 9.097 1.00 97.25 138 THR A N 1
ATOM 1014 C CA . THR A 1 138 ? -13.238 -6.191 7.701 1.00 97.25 138 THR A CA 1
ATOM 1015 C C . THR A 1 138 ? -12.967 -5.026 6.752 1.00 97.25 138 THR A C 1
ATOM 1017 O O . THR A 1 138 ? -12.177 -5.154 5.815 1.00 97.25 138 THR A O 1
ATOM 1020 N N . GLN A 1 139 ? -13.557 -3.858 7.029 1.00 97.81 139 GLN A N 1
ATOM 1021 C CA . GLN A 1 139 ? -13.347 -2.650 6.229 1.00 97.81 139 GLN A CA 1
ATOM 1022 C C . GLN A 1 139 ? -11.906 -2.134 6.319 1.00 97.81 139 GLN A C 1
ATOM 1024 O O . GLN A 1 139 ? -11.334 -1.772 5.294 1.00 97.81 139 GLN A O 1
ATOM 1029 N N . MET A 1 140 ? -11.285 -2.160 7.502 1.00 97.38 140 MET A N 1
ATOM 1030 C CA . MET A 1 140 ? -9.866 -1.833 7.689 1.00 97.38 140 MET A CA 1
ATOM 1031 C C . MET A 1 140 ? -8.978 -2.765 6.870 1.00 97.38 140 MET A C 1
ATOM 1033 O O . MET A 1 140 ? -8.166 -2.298 6.074 1.00 97.38 140 MET A O 1
ATOM 1037 N N . SER A 1 141 ? -9.181 -4.077 6.993 1.00 97.19 141 SER A N 1
ATOM 1038 C CA . SER A 1 141 ? -8.416 -5.089 6.253 1.00 97.19 141 SER A CA 1
ATOM 1039 C C . SER A 1 141 ? -8.506 -4.882 4.737 1.00 97.19 141 SER A C 1
ATOM 1041 O O . SER A 1 141 ? -7.494 -4.889 4.029 1.00 97.19 141 SER A O 1
ATOM 1043 N N . TRP A 1 142 ? -9.710 -4.608 4.230 1.00 96.75 142 TRP A N 1
ATOM 1044 C CA . TRP A 1 142 ? -9.941 -4.323 2.816 1.00 96.75 142 TRP A CA 1
ATOM 1045 C C . TRP A 1 142 ? -9.318 -3.002 2.355 1.00 96.75 142 TRP A C 1
ATOM 1047 O O . TRP A 1 142 ? -8.656 -2.948 1.317 1.00 96.75 142 TRP A O 1
ATOM 1057 N N . PHE A 1 143 ? -9.509 -1.933 3.128 1.00 95.69 143 PHE A N 1
ATOM 1058 C CA . PHE A 1 143 ? -8.979 -0.608 2.827 1.00 95.69 143 PHE A CA 1
ATOM 1059 C C . PHE A 1 143 ? -7.451 -0.615 2.765 1.00 95.69 143 PHE A C 1
ATOM 1061 O O . PHE A 1 143 ? -6.873 -0.122 1.798 1.00 95.69 143 PHE A O 1
ATOM 1068 N N . PHE A 1 144 ? -6.792 -1.223 3.751 1.00 94.75 144 PHE A N 1
ATOM 1069 C CA . PHE A 1 144 ? -5.335 -1.281 3.800 1.00 94.75 144 PHE A CA 1
ATOM 1070 C C . PHE A 1 144 ? -4.739 -2.260 2.784 1.00 94.75 144 PHE A C 1
ATOM 1072 O O . PHE A 1 144 ? -3.670 -1.978 2.248 1.00 94.75 144 PHE A O 1
ATOM 1079 N N . THR A 1 145 ? -5.462 -3.322 2.402 1.00 94.94 145 THR A N 1
ATOM 1080 C CA . THR A 1 145 ? -5.098 -4.135 1.225 1.00 94.94 145 THR A CA 1
ATOM 1081 C C . THR A 1 145 ? -5.072 -3.272 -0.041 1.00 94.94 145 THR A C 1
ATOM 1083 O O . THR A 1 145 ? -4.110 -3.315 -0.807 1.00 94.94 145 THR A O 1
ATOM 1086 N N . LYS A 1 146 ? -6.113 -2.458 -0.272 1.00 90.44 146 LYS A N 1
ATOM 1087 C CA . LYS A 1 146 ? -6.157 -1.543 -1.425 1.00 90.44 146 LYS A CA 1
ATOM 1088 C C . LYS A 1 146 ? -5.047 -0.505 -1.364 1.00 90.44 146 LYS A C 1
ATOM 1090 O O . LYS A 1 146 ? -4.387 -0.282 -2.374 1.00 90.44 146 LYS A O 1
ATOM 1095 N N . ALA A 1 147 ? -4.827 0.091 -0.192 1.00 88.69 147 ALA A N 1
ATOM 1096 C CA . ALA A 1 147 ? -3.741 1.037 0.022 1.00 88.69 147 ALA A CA 1
ATOM 1097 C C . ALA A 1 147 ? -2.398 0.397 -0.361 1.00 88.69 147 ALA A C 1
ATOM 1099 O O . ALA A 1 147 ? -1.660 0.966 -1.157 1.00 88.69 147 ALA A O 1
ATOM 1100 N N . ALA A 1 148 ? -2.115 -0.816 0.115 1.00 89.00 148 ALA A N 1
ATOM 1101 C CA . ALA A 1 148 ? -0.876 -1.530 -0.180 1.00 89.00 148 ALA A CA 1
ATOM 1102 C C . ALA A 1 148 ? -0.692 -1.849 -1.672 1.00 89.00 148 ALA A C 1
ATOM 1104 O O . ALA A 1 148 ? 0.413 -1.722 -2.191 1.00 89.00 148 ALA A O 1
ATOM 1105 N N . LEU A 1 149 ? -1.763 -2.225 -2.377 1.00 87.50 149 LEU A N 1
ATOM 1106 C CA . LEU A 1 149 ? -1.707 -2.548 -3.807 1.00 87.50 149 LEU A CA 1
ATOM 1107 C C . LEU A 1 149 ? -1.654 -1.312 -4.718 1.00 87.50 149 LEU A C 1
ATOM 1109 O O . LEU A 1 149 ? -1.160 -1.405 -5.839 1.00 87.50 149 LEU A O 1
ATOM 1113 N N . MET A 1 150 ? -2.183 -0.172 -4.265 1.00 76.50 150 MET A N 1
ATOM 1114 C CA . MET A 1 150 ? -2.348 1.038 -5.082 1.00 76.50 150 MET A CA 1
ATOM 1115 C C . MET A 1 150 ? -1.340 2.149 -4.752 1.00 76.50 150 MET A C 1
ATOM 1117 O O . MET A 1 150 ? -1.309 3.176 -5.431 1.00 76.50 150 MET A O 1
ATOM 1121 N N . THR A 1 151 ? -0.506 1.973 -3.725 1.00 73.75 151 THR A N 1
ATOM 1122 C CA . THR A 1 151 ? 0.472 2.991 -3.326 1.00 73.75 151 THR A CA 1
ATOM 1123 C C . THR A 1 151 ? 1.691 2.985 -4.244 1.00 73.75 151 THR A C 1
ATOM 1125 O O . THR A 1 151 ? 2.499 2.059 -4.234 1.00 73.75 151 THR A O 1
ATOM 1128 N N . PHE A 1 152 ? 1.883 4.094 -4.956 1.00 64.75 152 PHE A N 1
ATOM 1129 C CA . PHE A 1 152 ? 3.111 4.433 -5.674 1.00 64.75 152 PHE A CA 1
ATOM 1130 C C . PHE A 1 152 ? 3.684 5.728 -5.081 1.00 64.75 152 PHE A C 1
ATOM 1132 O O . PHE A 1 152 ? 2.932 6.649 -4.782 1.00 64.75 152 PHE A O 1
ATOM 1139 N N . GLY A 1 153 ? 5.007 5.827 -4.899 1.00 60.88 153 GLY A N 1
ATOM 1140 C CA . GLY A 1 153 ? 5.638 7.051 -4.361 1.00 60.88 153 GLY A CA 1
ATOM 1141 C C . GLY A 1 153 ? 6.126 6.989 -2.913 1.00 60.88 153 GLY A C 1
ATOM 1142 O O . GLY A 1 153 ? 6.671 7.974 -2.416 1.00 60.88 153 GLY A O 1
ATOM 1143 N N . GLY A 1 154 ? 6.026 5.828 -2.262 1.00 68.81 154 GLY A N 1
ATOM 1144 C CA . GLY A 1 154 ? 6.531 5.602 -0.904 1.00 68.81 154 GLY A CA 1
ATOM 1145 C C . GLY A 1 154 ? 5.553 6.026 0.196 1.00 68.81 154 GLY A C 1
ATOM 1146 O O . GLY A 1 154 ? 4.418 6.404 -0.080 1.00 68.81 154 GLY A O 1
ATOM 1147 N N . ALA A 1 155 ? 5.999 5.956 1.454 1.00 69.88 155 ALA A N 1
ATOM 1148 C CA . ALA A 1 155 ? 5.138 6.143 2.627 1.00 69.88 155 ALA A CA 1
ATOM 1149 C C . ALA A 1 155 ? 4.405 7.500 2.654 1.00 69.88 155 ALA A C 1
ATOM 1151 O O . ALA A 1 155 ? 3.235 7.549 3.006 1.00 69.88 155 ALA A O 1
ATOM 1152 N N . TYR A 1 156 ? 5.039 8.590 2.212 1.00 70.19 156 TYR A N 1
ATOM 1153 C CA . TYR A 1 156 ? 4.392 9.909 2.183 1.00 70.19 156 TYR A CA 1
ATOM 1154 C C . TYR A 1 156 ? 3.214 9.981 1.204 1.00 70.19 156 TYR A C 1
ATOM 1156 O O . TYR A 1 156 ? 2.224 10.643 1.494 1.00 70.19 156 TYR A O 1
ATOM 1164 N N . ALA A 1 157 ? 3.279 9.264 0.078 1.00 73.06 157 ALA A N 1
ATOM 1165 C CA . ALA A 1 157 ? 2.220 9.282 -0.930 1.00 73.06 157 ALA A CA 1
ATOM 1166 C C . ALA A 1 157 ? 0.934 8.581 -0.457 1.00 73.06 157 ALA A C 1
ATOM 1168 O O . ALA A 1 157 ? -0.152 8.918 -0.923 1.00 73.06 157 ALA A O 1
ATOM 1169 N N . VAL A 1 158 ? 1.037 7.638 0.489 1.00 80.69 158 VAL A N 1
ATOM 1170 C CA . VAL A 1 158 ? -0.133 6.925 1.024 1.00 80.69 158 VAL A CA 1
ATOM 1171 C C . VAL A 1 158 ? -0.852 7.698 2.130 1.00 80.69 158 VAL A C 1
ATOM 1173 O O . VAL A 1 158 ? -2.037 7.463 2.361 1.00 80.69 158 VAL A O 1
ATOM 1176 N N . LEU A 1 159 ? -0.184 8.646 2.800 1.00 81.81 159 LEU A N 1
ATOM 1177 C CA . LEU A 1 159 ? -0.769 9.376 3.932 1.00 81.81 159 LEU A CA 1
ATOM 1178 C C . LEU A 1 159 ? -2.037 10.153 3.561 1.00 81.81 159 LEU A C 1
ATOM 1180 O O . LEU A 1 159 ? -3.021 10.008 4.284 1.00 81.81 159 LEU A O 1
ATOM 1184 N N . PRO A 1 160 ? -2.086 10.903 2.443 1.00 79.56 160 PRO A N 1
ATOM 1185 C CA . PRO A 1 160 ? -3.329 11.480 1.941 1.00 79.56 160 PRO A CA 1
ATOM 1186 C C . PRO A 1 160 ? -4.487 10.494 1.812 1.00 79.56 160 PRO A C 1
ATOM 1188 O O . PRO A 1 160 ? -5.602 10.772 2.251 1.00 79.56 160 PRO A O 1
ATOM 1191 N N . TYR A 1 161 ? -4.212 9.330 1.222 1.00 84.25 161 TYR A N 1
ATOM 1192 C CA . TYR A 1 161 ? -5.210 8.296 0.988 1.00 84.25 161 TYR A CA 1
ATOM 1193 C C . TYR A 1 161 ? -5.728 7.732 2.314 1.00 84.25 161 TYR A C 1
ATOM 1195 O O . TYR A 1 161 ? -6.937 7.616 2.513 1.00 84.25 161 TYR A O 1
ATOM 1203 N N . VAL A 1 162 ? -4.819 7.450 3.254 1.00 89.69 162 VAL A N 1
ATOM 1204 C CA . VAL A 1 162 ? -5.156 6.976 4.603 1.00 89.69 162 VAL A CA 1
ATOM 1205 C C . VAL A 1 162 ? -5.914 8.038 5.387 1.00 89.69 162 VAL A C 1
ATOM 1207 O O . VAL A 1 162 ? -6.903 7.699 6.022 1.00 89.69 162 VAL A O 1
ATOM 1210 N N . TYR A 1 163 ? -5.528 9.312 5.305 1.00 87.94 163 TYR A N 1
ATOM 1211 C CA . TYR A 1 163 ? -6.269 10.409 5.925 1.00 87.94 163 TYR A CA 1
ATOM 1212 C C . TYR A 1 163 ? -7.705 10.452 5.391 1.00 87.94 163 TYR A C 1
ATOM 1214 O O . TYR A 1 163 ? -8.666 10.444 6.160 1.00 87.94 163 TYR A O 1
ATOM 1222 N N . GLN A 1 164 ? -7.873 10.447 4.067 1.00 85.56 164 GLN A N 1
ATOM 1223 C CA . GLN A 1 164 ? -9.193 10.494 3.449 1.00 85.56 164 GLN A CA 1
ATOM 1224 C C . GLN A 1 164 ? -10.041 9.282 3.863 1.00 85.56 164 GLN A C 1
ATOM 1226 O O . GLN A 1 164 ? -11.182 9.444 4.296 1.00 85.56 164 GLN A O 1
ATOM 1231 N N . GLY A 1 165 ? -9.487 8.073 3.808 1.00 89.56 165 GLY A N 1
ATOM 1232 C CA . GLY A 1 165 ? -10.195 6.865 4.224 1.00 89.56 165 GLY A CA 1
ATOM 1233 C C . GLY A 1 165 ? -10.511 6.843 5.719 1.00 89.56 165 GLY A C 1
ATOM 1234 O O . GLY A 1 165 ? -11.675 6.797 6.109 1.00 89.56 165 GLY A O 1
ATOM 1235 N N . ALA A 1 166 ? -9.484 6.885 6.562 1.00 93.56 166 ALA A N 1
ATOM 1236 C CA . ALA A 1 166 ? -9.596 6.647 7.995 1.00 93.56 166 ALA A CA 1
ATOM 1237 C C . ALA A 1 166 ? -10.221 7.816 8.768 1.00 93.56 166 ALA A C 1
ATOM 1239 O O . ALA A 1 166 ? -10.928 7.571 9.741 1.00 93.56 166 ALA A O 1
ATOM 1240 N N . VAL A 1 167 ? -9.999 9.067 8.350 1.00 92.31 167 VAL A N 1
ATOM 1241 C CA . VAL A 1 167 ? -10.565 10.246 9.029 1.00 92.31 167 VAL A CA 1
ATOM 1242 C C . VAL A 1 167 ? -11.895 10.645 8.404 1.00 92.31 167 VAL A C 1
ATOM 1244 O O . VAL A 1 167 ? -12.894 10.766 9.107 1.00 92.31 167 VAL A O 1
ATOM 1247 N N . THR A 1 168 ? -11.933 10.842 7.083 1.00 89.44 168 THR A N 1
ATOM 1248 C CA . THR A 1 168 ? -13.104 11.479 6.452 1.00 89.44 168 THR A CA 1
ATOM 1249 C C . THR A 1 168 ? -14.204 10.499 6.058 1.00 89.44 168 THR A C 1
ATOM 1251 O O . THR A 1 168 ? -15.376 10.818 6.224 1.00 89.44 168 THR A O 1
ATOM 1254 N N . HIS A 1 169 ? -13.849 9.314 5.551 1.00 90.69 169 HIS A N 1
ATOM 1255 C CA . HIS A 1 169 ? -14.829 8.365 5.020 1.00 90.69 169 HIS A CA 1
ATOM 1256 C C . HIS A 1 169 ? -15.349 7.396 6.086 1.00 90.69 169 HIS A C 1
ATOM 1258 O O . HIS A 1 169 ? -16.553 7.300 6.301 1.00 90.69 169 HIS A O 1
ATOM 1264 N N . TYR A 1 170 ? -14.448 6.690 6.773 1.00 93.69 170 TYR A N 1
ATOM 1265 C CA . TYR A 1 170 ? -14.815 5.693 7.781 1.00 93.69 170 TYR A CA 1
ATOM 1266 C C . TYR A 1 170 ? -14.907 6.262 9.205 1.00 93.69 170 TYR A C 1
ATOM 1268 O O . TYR A 1 170 ? -15.502 5.635 10.089 1.00 93.69 170 TYR A O 1
ATOM 1276 N N . GLY A 1 171 ? -14.307 7.432 9.452 1.00 94.25 171 GLY A N 1
ATOM 1277 C CA . GLY A 1 171 ? -14.294 8.074 10.768 1.00 94.25 171 GLY A CA 1
ATOM 1278 C C . GLY A 1 171 ? -13.725 7.173 11.866 1.00 94.25 171 GLY A C 1
ATOM 1279 O O . GLY A 1 171 ? -14.299 7.089 12.951 1.00 94.25 171 GLY A O 1
ATOM 1280 N N . TRP A 1 172 ? -12.664 6.425 11.560 1.00 96.00 172 TRP A N 1
ATOM 1281 C CA . TRP A 1 172 ? -11.890 5.633 12.519 1.00 96.00 172 TRP A CA 1
ATOM 1282 C C . TRP A 1 172 ? -11.050 6.530 13.433 1.00 96.00 172 TRP A C 1
ATOM 1284 O O . TRP A 1 172 ? -10.872 6.214 14.607 1.00 96.00 172 TRP A O 1
ATOM 1294 N N . LEU A 1 173 ? -10.548 7.648 12.902 1.00 95.50 173 LEU A N 1
ATOM 1295 C CA . LEU A 1 173 ? -9.757 8.630 13.641 1.00 95.50 173 LEU A CA 1
ATOM 1296 C C . LEU A 1 173 ? -10.303 10.038 13.431 1.00 95.50 173 LEU A C 1
ATOM 1298 O O . LEU A 1 173 ? -10.920 10.342 12.413 1.00 95.50 173 LEU A O 1
ATOM 1302 N N . THR A 1 174 ? -9.995 10.927 14.369 1.00 94.56 174 THR A N 1
ATOM 1303 C CA . THR A 1 174 ? -10.086 12.372 14.151 1.00 94.56 174 THR A CA 1
ATOM 1304 C C . THR A 1 174 ? -8.837 12.899 13.438 1.00 94.56 174 THR A C 1
ATOM 1306 O O . THR A 1 174 ? -7.785 12.257 13.419 1.00 94.56 174 THR A O 1
ATOM 1309 N N . ALA A 1 175 ? -8.927 14.109 12.879 1.00 89.88 175 ALA A N 1
ATOM 1310 C CA . ALA A 1 175 ? -7.777 14.777 12.271 1.00 89.88 175 ALA A CA 1
ATOM 1311 C C . ALA A 1 175 ? -6.614 14.961 13.265 1.00 89.88 175 ALA A C 1
ATOM 1313 O O . ALA A 1 175 ? -5.465 14.767 12.884 1.00 89.88 175 ALA A O 1
ATOM 1314 N N . GLY A 1 176 ? -6.915 15.281 14.531 1.00 91.06 176 GLY A N 1
ATOM 1315 C CA . GLY A 1 176 ? -5.909 15.412 15.591 1.00 91.06 176 GLY A CA 1
ATOM 1316 C C . GLY A 1 176 ? -5.192 14.092 15.864 1.00 91.06 176 GLY A C 1
ATOM 1317 O O . GLY A 1 176 ? -3.974 14.038 15.785 1.00 91.06 176 GLY A O 1
ATOM 1318 N N . GLN A 1 177 ? -5.945 13.001 16.030 1.00 93.94 177 GLN A N 1
ATOM 1319 C CA . GLN A 1 177 ? -5.362 11.671 16.244 1.00 93.94 177 GLN A CA 1
ATOM 1320 C C . GLN A 1 177 ? -4.480 11.226 15.071 1.00 93.94 177 GLN A C 1
ATOM 1322 O O . GLN A 1 177 ? -3.444 10.604 15.278 1.00 93.94 177 GLN A O 1
ATOM 1327 N N . MET A 1 178 ? -4.859 11.552 13.832 1.00 91.94 178 MET A N 1
ATOM 1328 C CA . MET A 1 17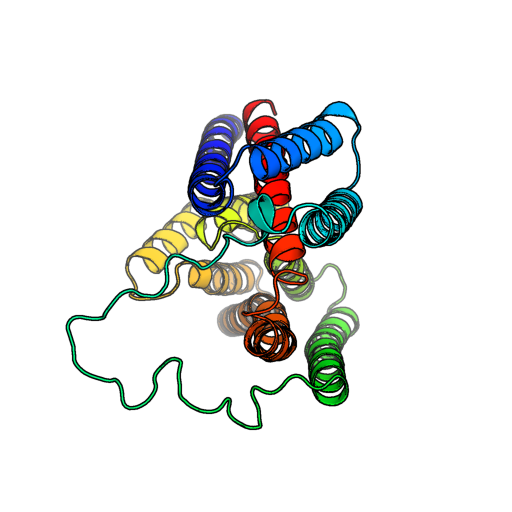8 ? -4.012 11.267 12.671 1.00 91.94 178 MET A CA 1
ATOM 1329 C C . MET A 1 178 ? -2.693 12.060 12.713 1.00 91.94 178 MET A C 1
ATOM 1331 O O . MET A 1 178 ? -1.644 11.513 12.375 1.00 91.94 178 MET A O 1
ATOM 1335 N N . MET A 1 179 ? -2.730 13.324 13.150 1.00 89.38 179 MET A N 1
ATOM 1336 C CA . MET A 1 179 ? -1.523 14.141 13.330 1.00 89.38 179 MET A CA 1
ATOM 1337 C C . MET A 1 179 ? -0.633 13.613 14.458 1.00 89.38 179 MET A C 1
ATOM 1339 O O . MET A 1 179 ? 0.582 13.565 14.282 1.00 89.38 179 MET A O 1
ATOM 1343 N N . ASP A 1 180 ? -1.219 13.150 15.563 1.00 89.75 180 ASP A N 1
ATOM 1344 C CA . ASP A 1 180 ? -0.477 12.512 16.656 1.00 89.75 180 ASP A CA 1
ATOM 1345 C C . ASP A 1 180 ? 0.237 11.247 16.164 1.00 89.75 180 ASP A C 1
ATOM 1347 O O . ASP A 1 180 ? 1.424 11.049 16.425 1.00 89.75 180 ASP A O 1
ATOM 1351 N N . GLY A 1 181 ? -0.455 10.419 15.373 1.00 89.25 181 GLY A N 1
ATOM 1352 C CA . GLY A 1 181 ? 0.132 9.240 14.740 1.00 89.25 181 GLY A CA 1
ATOM 1353 C C . GLY A 1 181 ? 1.299 9.581 13.813 1.00 89.25 181 GLY A C 1
ATOM 1354 O O . GLY A 1 181 ? 2.315 8.887 13.818 1.00 89.25 181 GLY A O 1
ATOM 1355 N N . LEU A 1 182 ? 1.181 10.663 13.038 1.00 87.81 182 LEU A N 1
ATOM 1356 C CA . LEU A 1 182 ? 2.259 11.136 12.170 1.00 87.81 182 LEU A CA 1
ATOM 1357 C C . LEU A 1 182 ? 3.464 11.625 12.983 1.00 87.81 182 LEU A C 1
ATOM 1359 O O . LEU A 1 182 ? 4.594 11.258 12.673 1.00 87.81 182 LEU A O 1
ATOM 1363 N N . ALA A 1 183 ? 3.231 12.402 14.043 1.00 86.94 183 ALA A N 1
ATOM 1364 C CA . ALA A 1 183 ? 4.289 12.870 14.934 1.00 86.94 183 ALA A CA 1
ATOM 1365 C C . ALA A 1 183 ? 5.022 11.698 15.614 1.00 86.94 183 ALA A C 1
ATOM 1367 O O . ALA A 1 183 ? 6.251 11.695 15.703 1.00 86.94 183 ALA A O 1
ATOM 1368 N N . LEU A 1 184 ? 4.289 10.663 16.037 1.00 87.94 184 LEU A N 1
ATOM 1369 C CA . LEU A 1 184 ? 4.871 9.422 16.559 1.00 87.94 184 LEU A CA 1
ATOM 1370 C C . LEU A 1 184 ? 5.690 8.669 15.496 1.00 87.94 184 LEU A C 1
ATOM 1372 O O . LEU A 1 184 ? 6.790 8.195 15.778 1.00 87.94 184 LEU A O 1
ATOM 1376 N N . GLY A 1 185 ? 5.187 8.583 14.263 1.00 85.31 185 GLY A N 1
ATOM 1377 C CA . GLY A 1 185 ? 5.897 7.950 13.149 1.00 85.31 185 GLY A CA 1
ATOM 1378 C C . GLY A 1 185 ? 7.205 8.653 12.772 1.00 85.31 185 GLY A C 1
ATOM 1379 O O . GLY A 1 185 ? 8.180 7.981 12.466 1.00 85.31 185 GLY A O 1
ATOM 1380 N N . GLU A 1 186 ? 7.245 9.986 12.828 1.00 85.12 186 GLU A N 1
ATOM 1381 C CA . GLU A 1 186 ? 8.441 10.786 12.505 1.00 85.12 186 GLU A CA 1
ATOM 1382 C C . GLU A 1 186 ? 9.446 10.873 13.672 1.00 85.12 186 GLU A C 1
ATOM 1384 O O . GLU A 1 186 ? 10.637 11.089 13.460 1.00 85.12 186 GLU A O 1
ATOM 1389 N N . SER A 1 187 ? 8.988 10.702 14.918 1.00 86.94 187 SER A N 1
ATOM 1390 C CA . SER A 1 187 ? 9.851 10.714 16.114 1.00 86.94 187 SER A CA 1
ATOM 1391 C C . SER A 1 187 ? 10.496 9.363 16.424 1.00 86.94 187 SER A C 1
ATOM 1393 O O . SER A 1 187 ? 11.497 9.310 17.143 1.00 86.94 187 SER A O 1
ATOM 1395 N N . THR A 1 188 ? 9.953 8.268 15.890 1.00 82.94 188 THR A N 1
ATOM 1396 C CA . THR A 1 188 ? 10.518 6.929 16.069 1.00 82.94 188 THR A CA 1
ATOM 1397 C C . THR A 1 188 ? 11.471 6.589 14.921 1.00 82.94 188 THR A C 1
ATOM 1399 O O . THR A 1 188 ? 11.143 6.807 13.755 1.00 82.94 188 THR A O 1
ATOM 1402 N N . PRO A 1 189 ? 12.667 6.037 15.202 1.00 72.62 189 PRO A N 1
ATOM 1403 C CA . PRO A 1 189 ? 13.551 5.565 14.146 1.00 72.62 189 PRO A CA 1
ATOM 1404 C C . PRO A 1 189 ? 12.910 4.347 13.472 1.00 72.62 189 PRO A C 1
ATOM 1406 O O . PRO A 1 189 ? 12.931 3.238 14.003 1.00 72.62 189 PRO A O 1
ATOM 1409 N N . GLY A 1 190 ? 12.308 4.549 12.301 1.00 73.94 190 GLY A N 1
ATOM 1410 C CA . GLY A 1 190 ? 11.649 3.477 11.573 1.00 73.94 190 GLY A CA 1
ATOM 1411 C C . GLY A 1 190 ? 10.975 3.930 10.280 1.00 73.94 190 GLY A C 1
ATOM 1412 O O . GLY A 1 190 ? 11.033 5.098 9.896 1.00 73.94 190 GLY A O 1
ATOM 1413 N N . PRO A 1 191 ? 10.347 2.994 9.554 1.00 81.12 191 PRO A N 1
ATOM 1414 C CA . PRO A 1 191 ? 9.596 3.325 8.355 1.00 81.12 191 PRO A CA 1
ATOM 1415 C C . PRO A 1 191 ? 8.346 4.146 8.703 1.00 81.12 191 PRO A C 1
ATOM 1417 O O . PRO A 1 191 ? 7.473 3.654 9.410 1.00 81.12 191 PRO A O 1
ATOM 1420 N N . LEU A 1 192 ? 8.193 5.340 8.121 1.00 82.12 192 LEU A N 1
ATOM 1421 C CA . LEU A 1 192 ? 7.016 6.205 8.329 1.00 82.12 192 LEU A CA 1
ATOM 1422 C C . LEU A 1 192 ? 5.672 5.495 8.098 1.00 82.12 192 LEU A C 1
ATOM 1424 O O . LEU A 1 192 ? 4.660 5.821 8.714 1.00 82.12 192 LEU A O 1
ATOM 1428 N N . ILE A 1 193 ? 5.664 4.492 7.218 1.00 87.12 193 ILE A N 1
ATOM 1429 C CA . ILE A 1 193 ? 4.485 3.672 6.932 1.00 87.12 193 ILE A CA 1
ATOM 1430 C C . ILE A 1 193 ? 3.900 3.015 8.195 1.00 87.12 193 ILE A C 1
ATOM 1432 O O . ILE A 1 193 ? 2.712 2.723 8.206 1.00 87.12 193 ILE A O 1
ATOM 1436 N N . MET A 1 194 ? 4.675 2.854 9.277 1.00 87.88 194 MET A N 1
ATOM 1437 C CA . MET A 1 194 ? 4.204 2.316 10.561 1.00 87.88 194 MET A CA 1
ATOM 1438 C C . MET A 1 194 ? 3.061 3.124 11.190 1.00 87.88 194 MET A C 1
ATOM 1440 O O . MET A 1 194 ? 2.327 2.587 12.021 1.00 87.88 194 MET A O 1
ATOM 1444 N N . VAL A 1 195 ? 2.825 4.367 10.754 1.00 91.38 195 VAL A N 1
ATOM 1445 C CA . VAL A 1 195 ? 1.638 5.132 11.164 1.00 91.38 195 VAL A CA 1
ATOM 1446 C C . VAL A 1 195 ? 0.333 4.392 10.853 1.00 91.38 195 VAL A C 1
ATOM 1448 O O . VAL A 1 195 ? -0.627 4.513 11.604 1.00 91.38 195 VAL A O 1
ATOM 1451 N N . VAL A 1 196 ? 0.279 3.555 9.811 1.00 92.88 196 VAL A N 1
ATOM 1452 C CA . VAL A 1 196 ? -0.923 2.762 9.496 1.00 92.88 196 VAL A CA 1
ATOM 1453 C C . VAL A 1 196 ? -1.277 1.770 10.606 1.00 92.88 196 VAL A C 1
ATOM 1455 O O . VAL A 1 196 ? -2.455 1.552 10.871 1.00 92.88 196 VAL A O 1
ATOM 1458 N N . THR A 1 197 ? -0.285 1.225 11.316 1.00 94.81 197 THR A N 1
ATOM 1459 C CA . THR A 1 197 ? -0.506 0.357 12.479 1.00 94.81 197 THR A CA 1
ATOM 1460 C C . THR A 1 197 ? -1.148 1.141 13.622 1.00 94.81 197 THR A C 1
ATOM 1462 O O . THR A 1 197 ? -2.093 0.653 14.240 1.00 94.81 197 THR A O 1
ATOM 1465 N N . PHE A 1 198 ? -0.700 2.379 13.854 1.00 94.94 198 PHE A N 1
ATOM 1466 C CA . PHE A 1 198 ? -1.328 3.292 14.812 1.00 94.94 198 PHE A CA 1
ATOM 1467 C C . PHE A 1 198 ? -2.768 3.635 14.403 1.00 94.94 198 PHE A C 1
ATOM 1469 O O . PHE A 1 198 ? -3.674 3.573 15.231 1.00 94.94 198 PHE A O 1
ATOM 1476 N N . VAL A 1 199 ? -3.004 3.920 13.118 1.00 95.75 199 VAL A N 1
ATOM 1477 C CA . VAL A 1 199 ? -4.352 4.159 12.574 1.00 95.75 199 VAL A CA 1
ATOM 1478 C C . VAL A 1 199 ? -5.256 2.945 12.815 1.00 95.75 199 VAL A C 1
ATOM 1480 O O . VAL A 1 199 ? -6.392 3.103 13.255 1.00 95.75 199 VAL A O 1
ATOM 1483 N N . GLY A 1 200 ? -4.747 1.730 12.596 1.00 97.06 200 GLY A N 1
ATOM 1484 C CA . GLY A 1 200 ? -5.453 0.494 12.927 1.00 97.06 200 GLY A CA 1
ATOM 1485 C C . GLY A 1 200 ? -5.798 0.400 14.412 1.00 97.06 200 GLY A C 1
ATOM 1486 O O . GLY A 1 200 ? -6.960 0.185 14.748 1.00 97.06 200 GLY A O 1
ATOM 1487 N N . PHE A 1 201 ? -4.823 0.631 15.296 1.00 97.75 201 PHE A N 1
ATOM 1488 C CA . PHE A 1 201 ? -5.030 0.592 16.746 1.00 97.75 201 PHE A CA 1
ATOM 1489 C C . PHE A 1 201 ? -6.112 1.569 17.207 1.00 97.75 201 PHE A C 1
ATOM 1491 O O . PHE A 1 201 ? -7.090 1.164 17.835 1.00 97.75 201 PHE A O 1
ATOM 1498 N N . VAL A 1 202 ? -5.961 2.853 16.867 1.00 97.12 202 VAL A N 1
ATOM 1499 C CA . VAL A 1 202 ? -6.909 3.890 17.286 1.00 97.12 202 VAL A CA 1
ATOM 1500 C C . VAL A 1 202 ? -8.277 3.628 16.677 1.00 97.12 202 VAL A C 1
ATOM 1502 O O . VAL A 1 202 ? -9.269 3.740 17.382 1.00 97.12 202 VAL A O 1
ATOM 1505 N N . GLY A 1 203 ? -8.348 3.211 15.412 1.00 96.75 203 GLY A N 1
ATOM 1506 C CA . GLY A 1 203 ? -9.610 2.851 14.775 1.00 96.75 203 GLY A CA 1
ATOM 1507 C C . GLY A 1 203 ? -10.325 1.683 15.457 1.00 96.75 203 GLY A C 1
ATOM 1508 O O . GLY A 1 203 ? -11.541 1.727 15.630 1.00 96.75 203 GLY A O 1
ATOM 1509 N N . GLY A 1 204 ? -9.588 0.639 15.847 1.00 96.69 204 GLY A N 1
ATOM 1510 C CA . GLY A 1 204 ? -10.134 -0.500 16.587 1.00 96.69 204 GLY A CA 1
ATOM 1511 C C . GLY A 1 204 ? -10.635 -0.103 17.975 1.00 96.69 204 GLY A C 1
ATOM 1512 O O . GLY A 1 204 ? -11.724 -0.504 18.386 1.00 96.69 204 GLY A O 1
ATOM 1513 N N . TYR A 1 205 ? -9.863 0.745 18.654 1.00 96.50 205 TYR A N 1
ATOM 1514 C CA . TYR A 1 205 ? -10.188 1.279 19.971 1.00 96.50 205 TYR A CA 1
ATOM 1515 C C . TYR A 1 205 ? -11.431 2.183 19.935 1.00 96.50 205 TYR A C 1
ATOM 1517 O O . TYR A 1 205 ? -12.376 1.973 20.690 1.00 96.50 205 TYR A O 1
ATOM 1525 N N . THR A 1 206 ? -11.480 3.161 19.024 1.00 94.38 206 THR A N 1
ATOM 1526 C CA . THR A 1 206 ? -12.581 4.138 18.928 1.00 94.38 206 THR A CA 1
ATOM 1527 C C . THR A 1 206 ? -13.889 3.509 18.471 1.00 94.38 206 THR A C 1
ATOM 1529 O O . THR A 1 206 ? -14.960 3.954 18.880 1.00 94.38 206 THR A O 1
ATOM 1532 N N . LYS A 1 207 ? -13.825 2.481 17.619 1.00 95.19 207 LYS A N 1
ATOM 1533 C CA . LYS A 1 207 ? -15.007 1.748 17.152 1.00 95.19 207 LYS A CA 1
ATOM 1534 C C . LYS A 1 207 ? -15.418 0.606 18.077 1.00 95.19 207 LYS A C 1
ATOM 1536 O O . LYS A 1 207 ? -16.393 -0.061 17.746 1.00 95.19 207 LYS A O 1
ATOM 1541 N N . ALA A 1 208 ? -14.704 0.386 19.188 1.00 94.12 208 ALA A N 1
ATOM 1542 C CA . ALA A 1 208 ? -14.971 -0.689 20.143 1.00 94.12 208 ALA A CA 1
ATOM 1543 C C . ALA A 1 208 ? -15.215 -2.033 19.428 1.00 94.12 208 ALA A C 1
ATOM 1545 O O . ALA A 1 208 ? -16.232 -2.692 19.625 1.00 94.12 208 ALA A O 1
ATOM 1546 N N . VAL A 1 209 ? -14.299 -2.410 18.528 1.00 92.56 209 VAL A N 1
ATOM 1547 C CA . VAL A 1 209 ? -14.520 -3.482 17.532 1.00 92.56 209 VAL A CA 1
ATOM 1548 C C . VAL A 1 209 ? -14.721 -4.885 18.110 1.00 92.56 209 VAL A C 1
ATOM 1550 O O . VAL A 1 209 ? -15.114 -5.780 17.370 1.00 92.56 209 VAL A O 1
ATOM 1553 N N . LEU A 1 210 ? -14.438 -5.086 19.399 1.00 92.56 210 LEU A N 1
ATOM 1554 C CA . LEU A 1 210 ? -14.711 -6.325 20.138 1.00 92.56 210 LEU A CA 1
ATOM 1555 C C . LEU A 1 210 ? -15.733 -6.128 21.272 1.00 92.56 210 LEU A C 1
ATOM 1557 O O . LEU A 1 210 ? -15.955 -7.040 22.057 1.00 92.56 210 LEU A O 1
ATOM 1561 N N . GLY A 1 211 ? -16.370 -4.959 21.354 1.00 90.69 211 GLY A N 1
ATOM 1562 C CA . GLY A 1 211 ? -17.222 -4.556 22.471 1.00 90.69 211 GLY A CA 1
ATOM 1563 C C . GLY A 1 211 ? -16.602 -3.432 23.302 1.00 90.69 211 GLY A C 1
ATOM 1564 O O . GLY A 1 211 ? -15.414 -3.126 23.188 1.00 90.69 211 GLY A O 1
ATOM 1565 N N . VAL A 1 212 ? -17.438 -2.787 24.119 1.00 90.75 212 VAL A N 1
ATOM 1566 C CA . VAL A 1 212 ? -17.054 -1.623 24.942 1.00 90.75 212 VAL A CA 1
ATOM 1567 C C . VAL A 1 212 ? -16.113 -2.028 26.080 1.00 90.75 212 VAL A C 1
ATOM 1569 O O . VAL A 1 212 ? -15.239 -1.251 26.455 1.00 90.75 212 VAL A O 1
ATOM 1572 N N . ASP A 1 213 ? -16.246 -3.259 26.574 1.00 92.62 213 ASP A N 1
ATOM 1573 C CA . ASP A 1 213 ? -15.439 -3.782 27.678 1.00 92.62 213 ASP A CA 1
ATOM 1574 C C . ASP A 1 213 ? -14.013 -4.170 27.234 1.00 92.62 213 ASP A C 1
ATOM 1576 O O . ASP A 1 213 ? -13.071 -4.081 28.018 1.00 92.62 213 ASP A O 1
ATOM 1580 N N . ASP A 1 214 ? -13.828 -4.497 25.949 1.00 93.81 214 ASP A N 1
ATOM 1581 C CA . ASP A 1 214 ? -12.580 -5.030 25.382 1.00 93.81 214 ASP A CA 1
ATOM 1582 C C . ASP A 1 214 ? -11.919 -4.082 24.362 1.00 93.81 214 ASP A C 1
ATOM 1584 O O . ASP A 1 214 ? -11.242 -4.504 23.419 1.00 93.81 214 ASP A O 1
ATOM 1588 N N . VAL A 1 215 ? -12.076 -2.765 24.539 1.00 95.69 215 VAL A N 1
ATOM 1589 C CA . VAL A 1 215 ? -11.560 -1.746 23.597 1.00 95.69 215 VAL A CA 1
ATOM 1590 C C . VAL A 1 215 ? -10.048 -1.834 23.352 1.00 95.69 215 VAL A C 1
ATOM 1592 O O . VAL A 1 215 ? -9.592 -1.600 22.231 1.00 95.69 215 VAL A O 1
ATOM 1595 N N . LEU A 1 216 ? -9.259 -2.216 24.363 1.00 96.12 216 LEU A N 1
ATOM 1596 C CA . LEU A 1 216 ? -7.809 -2.387 24.224 1.00 96.12 216 LEU A CA 1
ATOM 1597 C C . LEU A 1 216 ? -7.472 -3.581 23.324 1.00 96.12 216 LEU A C 1
ATOM 1599 O O . LEU A 1 216 ? -6.672 -3.451 22.397 1.00 96.12 216 LEU A O 1
ATOM 1603 N N . LEU A 1 217 ? -8.109 -4.729 23.571 1.00 96.31 217 LEU A N 1
ATOM 1604 C CA . LEU A 1 217 ? -7.968 -5.929 22.743 1.00 96.31 217 LEU A CA 1
ATOM 1605 C C . LEU A 1 217 ? -8.440 -5.659 21.312 1.00 96.31 217 LEU A C 1
ATOM 1607 O O . LEU A 1 217 ? -7.778 -6.073 20.362 1.00 96.31 217 LEU A O 1
ATOM 1611 N N . GLY A 1 218 ? -9.527 -4.899 21.152 1.00 96.50 218 GLY A N 1
ATOM 1612 C CA . GLY A 1 218 ? -10.026 -4.468 19.850 1.00 96.50 218 GLY A CA 1
ATOM 1613 C C . GLY A 1 218 ? -9.022 -3.603 19.088 1.00 96.50 218 GLY A C 1
ATOM 1614 O O . GLY A 1 218 ? -8.779 -3.838 17.903 1.00 96.50 218 GLY A O 1
ATOM 1615 N N . GLY A 1 219 ? -8.378 -2.654 19.773 1.00 97.19 219 GLY A N 1
ATOM 1616 C CA . GLY A 1 219 ? -7.282 -1.864 19.215 1.00 97.19 219 GLY A CA 1
ATOM 1617 C C . GLY A 1 219 ? -6.095 -2.730 18.785 1.00 97.19 219 GLY A C 1
ATOM 1618 O O . GLY A 1 219 ? -5.629 -2.621 17.652 1.00 97.19 219 GLY A O 1
ATOM 1619 N N . ILE A 1 220 ? -5.628 -3.641 19.643 1.00 97.81 220 ILE A N 1
ATOM 1620 C CA . ILE A 1 220 ? -4.500 -4.538 19.330 1.00 97.81 220 ILE A CA 1
ATOM 1621 C C . ILE A 1 220 ? -4.828 -5.432 18.125 1.00 97.81 220 ILE A C 1
ATOM 1623 O O . ILE A 1 220 ? -4.030 -5.523 17.191 1.00 97.81 220 ILE A O 1
ATOM 1627 N N . ALA A 1 221 ? -6.016 -6.040 18.098 1.00 97.06 221 ALA A N 1
ATOM 1628 C CA . ALA A 1 221 ? -6.460 -6.881 16.990 1.00 97.06 221 ALA A CA 1
ATOM 1629 C C . ALA A 1 221 ? -6.504 -6.100 15.667 1.00 97.06 221 ALA A C 1
ATOM 1631 O O . ALA A 1 221 ? -5.991 -6.569 14.647 1.00 97.06 221 ALA A O 1
ATOM 1632 N N . ALA A 1 222 ? -7.056 -4.883 15.686 1.00 97.88 222 ALA A N 1
ATOM 1633 C CA . ALA A 1 222 ? -7.086 -4.008 14.521 1.00 97.88 222 ALA A CA 1
ATOM 1634 C C . ALA A 1 222 ? -5.675 -3.616 14.056 1.00 97.88 222 ALA A C 1
ATOM 1636 O O . ALA A 1 222 ? -5.392 -3.673 12.861 1.00 97.88 222 ALA A O 1
ATOM 1637 N N . ALA A 1 223 ? -4.762 -3.289 14.975 1.00 97.38 223 ALA A N 1
ATOM 1638 C CA . ALA A 1 223 ? -3.370 -2.974 14.657 1.00 97.38 223 ALA A CA 1
ATOM 1639 C C . ALA A 1 223 ? -2.652 -4.150 13.972 1.00 97.38 223 ALA A C 1
ATOM 1641 O O . ALA A 1 223 ? -1.983 -3.962 12.951 1.00 97.38 223 ALA A O 1
ATOM 1642 N N . CYS A 1 224 ? -2.825 -5.369 14.492 1.00 97.62 224 CYS A N 1
ATOM 1643 C CA . CYS A 1 224 ? -2.271 -6.588 13.903 1.00 97.62 224 CYS A CA 1
ATOM 1644 C C . CYS A 1 224 ? -2.830 -6.847 12.500 1.00 97.62 224 CYS A C 1
ATOM 1646 O O . CYS A 1 224 ? -2.056 -7.093 11.576 1.00 97.62 224 CYS A O 1
ATOM 1648 N N . LEU A 1 225 ? -4.151 -6.746 12.319 1.00 97.44 225 LEU A N 1
ATOM 1649 C CA . LEU A 1 225 ? -4.796 -6.962 11.021 1.00 97.44 225 LEU A CA 1
ATOM 1650 C C . LEU A 1 225 ? -4.378 -5.909 9.996 1.00 97.44 225 LEU A C 1
ATOM 1652 O O . LEU A 1 225 ? -3.984 -6.257 8.885 1.00 97.44 225 LEU A O 1
ATOM 1656 N N . VAL A 1 226 ? -4.396 -4.628 10.363 1.00 97.00 226 VAL A N 1
ATOM 1657 C CA . VAL A 1 226 ? -3.949 -3.553 9.470 1.00 97.00 226 VAL A CA 1
ATOM 1658 C C . VAL A 1 226 ? -2.491 -3.749 9.067 1.00 97.00 226 VAL A C 1
ATOM 1660 O O . VAL A 1 226 ? -2.170 -3.637 7.884 1.00 97.00 226 VAL A O 1
ATOM 1663 N N . THR A 1 227 ? -1.618 -4.111 10.007 1.00 95.75 227 THR A N 1
ATOM 1664 C CA . THR A 1 227 ? -0.212 -4.420 9.705 1.00 95.75 227 THR A CA 1
ATOM 1665 C C . THR A 1 227 ? -0.114 -5.599 8.736 1.00 95.75 227 THR A C 1
ATOM 1667 O O . THR A 1 227 ? 0.540 -5.494 7.700 1.00 95.75 227 THR A O 1
ATOM 1670 N N . TRP A 1 228 ? -0.826 -6.693 9.011 1.00 97.25 228 TRP A N 1
ATOM 1671 C CA . TRP A 1 228 ? -0.856 -7.875 8.152 1.00 97.25 228 TRP A CA 1
ATOM 1672 C C . TRP A 1 228 ? -1.268 -7.536 6.718 1.00 97.25 228 TRP A C 1
ATOM 1674 O O . TRP A 1 228 ? -0.511 -7.774 5.779 1.00 97.25 228 TRP A O 1
ATOM 1684 N N . PHE A 1 229 ? -2.433 -6.913 6.539 1.00 96.25 229 PHE A N 1
ATOM 1685 C CA . PHE A 1 229 ? -2.981 -6.609 5.218 1.00 96.25 229 PHE A CA 1
ATOM 1686 C C . PHE A 1 229 ? -2.226 -5.496 4.479 1.00 96.25 229 PHE A C 1
ATOM 1688 O O . PHE A 1 229 ? -2.251 -5.470 3.249 1.00 96.25 229 PHE A O 1
ATOM 1695 N N . THR A 1 230 ? -1.514 -4.620 5.195 1.00 93.44 230 THR A N 1
ATOM 1696 C CA . THR A 1 230 ? -0.652 -3.607 4.568 1.00 93.44 230 THR A CA 1
ATOM 1697 C C . THR A 1 230 ? 0.649 -4.215 4.043 1.00 93.44 230 THR A C 1
ATOM 1699 O O . THR A 1 230 ? 1.079 -3.909 2.931 1.00 93.44 230 THR A O 1
ATOM 1702 N N . PHE A 1 231 ? 1.305 -5.076 4.825 1.00 93.25 231 PHE A N 1
ATOM 1703 C CA . PHE A 1 231 ? 2.633 -5.583 4.472 1.00 93.25 231 PHE A CA 1
ATOM 1704 C C . PHE A 1 231 ? 2.606 -6.878 3.656 1.00 93.25 231 PHE A C 1
ATOM 1706 O O . PHE A 1 231 ? 3.547 -7.123 2.899 1.00 93.25 231 PHE A O 1
ATOM 1713 N N . LEU A 1 232 ? 1.545 -7.687 3.748 1.00 95.25 232 LEU A N 1
ATOM 1714 C CA . LEU A 1 232 ? 1.448 -8.964 3.037 1.00 95.25 232 LEU A CA 1
ATOM 1715 C C . LEU A 1 232 ? 1.655 -8.823 1.514 1.00 95.25 232 LEU A C 1
ATOM 1717 O O . LEU A 1 232 ? 2.500 -9.551 0.987 1.00 95.25 232 LEU A O 1
ATOM 1721 N N . PRO A 1 233 ? 1.004 -7.883 0.791 1.00 92.81 233 PRO A N 1
ATOM 1722 C CA . PRO A 1 233 ? 1.254 -7.708 -0.642 1.00 92.81 233 PRO A CA 1
ATOM 1723 C C . PRO A 1 233 ? 2.718 -7.383 -0.956 1.00 92.81 233 PRO A C 1
ATOM 1725 O O . PRO A 1 233 ? 3.292 -7.945 -1.886 1.00 92.81 233 PRO A O 1
ATOM 1728 N N . SER A 1 234 ? 3.352 -6.541 -0.135 1.00 90.12 234 SER A N 1
ATOM 1729 C CA . SER A 1 234 ? 4.762 -6.168 -0.289 1.00 90.12 234 SER A CA 1
ATOM 1730 C C . SER A 1 234 ? 5.695 -7.370 -0.122 1.00 90.12 234 SER A C 1
ATOM 1732 O O . SER A 1 234 ? 6.597 -7.558 -0.936 1.00 90.12 234 SER A O 1
ATOM 1734 N N . PHE A 1 235 ? 5.458 -8.229 0.877 1.00 92.31 235 PHE A N 1
ATOM 1735 C CA . PHE A 1 235 ? 6.223 -9.469 1.045 1.00 92.31 235 PHE A CA 1
ATOM 1736 C C . PHE A 1 235 ? 6.027 -10.429 -0.129 1.00 92.31 235 PHE A C 1
ATOM 1738 O O . PHE A 1 235 ? 7.004 -10.999 -0.611 1.00 92.31 235 PHE A O 1
ATOM 1745 N N . ILE A 1 236 ? 4.796 -10.572 -0.629 1.00 93.00 236 ILE A N 1
ATOM 1746 C CA . ILE A 1 236 ? 4.515 -11.394 -1.813 1.00 93.00 236 ILE A CA 1
ATOM 1747 C C . ILE A 1 236 ? 5.300 -10.864 -3.016 1.00 93.00 236 ILE A C 1
ATOM 1749 O O . ILE A 1 236 ? 5.974 -11.641 -3.686 1.00 93.00 236 ILE A O 1
ATOM 1753 N N . PHE A 1 237 ? 5.273 -9.552 -3.269 1.00 89.12 237 PHE A N 1
ATOM 1754 C CA . PHE A 1 237 ? 5.999 -8.947 -4.387 1.00 89.12 237 PHE A CA 1
ATOM 1755 C C . PHE A 1 237 ? 7.515 -9.090 -4.262 1.00 89.12 237 PHE A C 1
ATOM 1757 O O . PHE A 1 237 ? 8.172 -9.390 -5.256 1.00 89.12 237 PHE A O 1
ATOM 1764 N N . ILE A 1 238 ? 8.078 -8.936 -3.063 1.00 89.00 238 ILE A N 1
ATOM 1765 C CA . ILE A 1 238 ? 9.521 -9.096 -2.841 1.00 89.00 238 ILE A CA 1
ATOM 1766 C C . ILE A 1 238 ? 9.939 -10.560 -3.008 1.00 89.00 238 ILE A C 1
ATOM 1768 O O . ILE A 1 238 ? 10.906 -10.841 -3.712 1.00 89.00 238 ILE A O 1
ATOM 1772 N N . LEU A 1 239 ? 9.211 -11.507 -2.415 1.00 90.12 239 LEU A N 1
ATOM 1773 C CA . LEU A 1 239 ? 9.565 -12.929 -2.473 1.00 90.12 239 LEU A CA 1
ATOM 1774 C C . LEU A 1 239 ? 9.327 -13.540 -3.860 1.00 90.12 239 LEU A C 1
ATOM 1776 O O . LEU A 1 239 ? 10.101 -14.386 -4.303 1.00 90.12 239 LEU A O 1
ATOM 1780 N N . ALA A 1 240 ? 8.272 -13.119 -4.559 1.00 89.06 240 ALA A N 1
ATOM 1781 C CA . ALA A 1 240 ? 7.967 -13.595 -5.905 1.00 89.06 240 ALA A CA 1
ATOM 1782 C C . ALA A 1 240 ? 8.809 -12.884 -6.977 1.00 89.06 240 ALA A C 1
ATOM 1784 O O . ALA A 1 240 ? 9.265 -13.524 -7.926 1.00 89.06 240 ALA A O 1
ATOM 1785 N N . GLY A 1 241 ? 9.001 -11.568 -6.834 1.00 84.62 241 GLY A N 1
ATOM 1786 C CA . GLY A 1 241 ? 9.645 -10.702 -7.821 1.00 84.62 241 GLY A CA 1
ATOM 1787 C C . GLY A 1 241 ? 11.152 -10.536 -7.637 1.00 84.62 241 GLY A C 1
ATOM 1788 O O . GLY A 1 241 ? 11.858 -10.401 -8.631 1.00 84.62 241 GLY A O 1
ATOM 1789 N N . GLY A 1 242 ? 11.672 -10.604 -6.409 1.00 84.69 242 GLY A N 1
ATOM 1790 C CA . GLY A 1 242 ? 13.101 -10.451 -6.110 1.00 84.69 242 GLY A CA 1
ATOM 1791 C C . GLY A 1 242 ? 13.995 -11.393 -6.926 1.00 84.69 242 GLY A C 1
ATOM 1792 O O . GLY A 1 242 ? 14.838 -10.903 -7.674 1.00 84.69 242 GLY A O 1
ATOM 1793 N N . PRO A 1 243 ? 13.761 -12.723 -6.900 1.00 84.00 243 PRO A N 1
ATOM 1794 C CA . PRO A 1 243 ? 14.528 -13.673 -7.713 1.00 84.00 243 PRO A CA 1
ATOM 1795 C C . PRO A 1 243 ? 14.442 -13.403 -9.224 1.00 84.00 243 PRO A C 1
ATOM 1797 O O . PRO A 1 243 ? 15.399 -13.627 -9.967 1.00 84.00 243 PRO A O 1
ATOM 1800 N N . PHE A 1 244 ? 13.290 -12.921 -9.700 1.00 81.75 244 PHE A N 1
ATOM 1801 C CA . PHE A 1 244 ? 13.097 -12.572 -11.108 1.00 81.75 244 PHE A CA 1
ATOM 1802 C C . PHE A 1 244 ? 13.931 -11.351 -11.505 1.00 81.75 244 PHE A C 1
ATOM 1804 O O . PHE A 1 244 ? 14.606 -11.382 -12.531 1.00 81.75 244 PHE A O 1
ATOM 1811 N N . ILE A 1 245 ? 13.917 -10.296 -10.688 1.00 79.19 245 ILE A N 1
ATOM 1812 C CA . ILE A 1 245 ? 14.697 -9.079 -10.937 1.00 79.19 245 ILE A CA 1
ATOM 1813 C C . ILE A 1 245 ? 16.194 -9.400 -10.894 1.00 79.19 245 ILE A C 1
ATOM 1815 O O . ILE A 1 245 ? 16.908 -9.048 -11.829 1.00 79.19 245 ILE A O 1
ATOM 1819 N N . GLU A 1 246 ? 16.644 -10.146 -9.884 1.00 78.62 246 GLU A N 1
ATOM 1820 C CA . GLU A 1 246 ? 18.055 -10.504 -9.695 1.00 78.62 246 GLU A CA 1
ATOM 1821 C C . GLU A 1 246 ? 18.619 -11.291 -10.887 1.00 78.62 246 GLU A C 1
ATOM 1823 O O . GLU A 1 246 ? 19.643 -10.943 -11.469 1.00 78.62 246 GLU A O 1
ATOM 1828 N N . THR A 1 247 ? 17.893 -12.312 -11.350 1.00 74.94 247 THR A N 1
ATOM 1829 C CA . THR A 1 247 ? 18.331 -13.136 -12.494 1.00 74.94 247 THR A CA 1
ATOM 1830 C C . THR A 1 247 ? 18.271 -12.424 -13.848 1.00 74.94 247 THR A C 1
ATOM 1832 O O . THR A 1 247 ? 18.793 -12.935 -14.847 1.00 74.94 247 THR A O 1
ATOM 1835 N N . THR A 1 248 ? 17.642 -11.251 -13.904 1.00 73.69 248 THR A N 1
ATOM 1836 C CA . THR A 1 248 ? 17.328 -10.562 -15.157 1.00 73.69 248 THR A CA 1
ATOM 1837 C C . THR A 1 248 ? 17.927 -9.152 -15.244 1.00 73.69 248 THR A C 1
ATOM 1839 O O . THR A 1 248 ? 17.872 -8.531 -16.306 1.00 73.69 248 THR A O 1
ATOM 1842 N N . HIS A 1 249 ? 18.588 -8.680 -14.184 1.00 67.50 249 HIS A N 1
ATOM 1843 C CA . HIS A 1 249 ? 19.179 -7.342 -14.068 1.00 67.50 249 HIS A CA 1
ATOM 1844 C C . HIS A 1 249 ? 20.142 -6.980 -15.219 1.00 67.50 249 HIS A C 1
ATOM 1846 O O . HIS A 1 249 ? 20.209 -5.832 -15.639 1.00 67.50 249 HIS A O 1
ATOM 1852 N N . ASN A 1 250 ? 20.806 -7.968 -15.831 1.00 65.00 250 ASN A N 1
ATOM 1853 C CA . ASN A 1 250 ? 21.749 -7.749 -16.938 1.00 65.00 250 ASN A CA 1
ATOM 1854 C C . ASN A 1 250 ? 21.141 -7.911 -18.348 1.00 65.00 250 ASN A C 1
ATOM 1856 O O . ASN A 1 250 ? 21.866 -7.900 -19.343 1.00 65.00 250 ASN A O 1
ATOM 1860 N N . LYS A 1 251 ? 19.815 -8.080 -18.475 1.00 73.31 251 LYS A N 1
ATOM 1861 C CA . LYS A 1 251 ? 19.139 -8.285 -19.768 1.00 73.31 251 LYS A CA 1
ATOM 1862 C C . LYS A 1 251 ? 18.254 -7.091 -20.126 1.00 73.31 251 LYS A C 1
ATOM 1864 O O . LYS A 1 251 ? 17.148 -6.945 -19.610 1.00 73.31 251 LYS A O 1
ATOM 1869 N N . VAL A 1 252 ? 18.697 -6.310 -21.118 1.00 67.06 252 VAL A N 1
ATOM 1870 C CA . VAL A 1 252 ? 17.993 -5.117 -21.644 1.00 67.06 252 VAL A CA 1
ATOM 1871 C C . VAL A 1 252 ? 16.524 -5.390 -21.993 1.00 67.06 252 VAL A C 1
ATOM 1873 O O . VAL A 1 252 ? 15.665 -4.543 -21.771 1.00 67.06 252 VAL A O 1
ATOM 1876 N N . GLY A 1 253 ? 16.209 -6.594 -22.484 1.00 69.69 253 GLY A N 1
ATOM 1877 C CA . GLY A 1 253 ? 14.840 -6.983 -22.840 1.00 69.69 253 GLY A CA 1
ATOM 1878 C C . GLY A 1 253 ? 13.837 -7.000 -21.677 1.00 69.69 253 GLY A C 1
ATOM 1879 O O . GLY A 1 253 ? 12.639 -7.020 -21.933 1.00 69.69 253 GLY A O 1
ATOM 1880 N N . PHE A 1 254 ? 14.299 -6.978 -20.426 1.00 73.44 254 PHE A N 1
ATOM 1881 C CA . PHE A 1 254 ? 13.447 -7.002 -19.234 1.00 73.44 254 PHE A CA 1
ATOM 1882 C C . PHE A 1 254 ? 13.583 -5.748 -18.372 1.00 73.44 254 PHE A C 1
ATOM 1884 O O . PHE A 1 254 ? 12.596 -5.320 -17.776 1.00 73.44 254 PHE A O 1
ATOM 1891 N N . THR A 1 255 ? 14.755 -5.111 -18.360 1.00 75.50 255 THR A N 1
ATOM 1892 C CA . THR A 1 255 ? 14.933 -3.822 -17.681 1.00 75.50 255 THR A CA 1
ATOM 1893 C C . THR A 1 255 ? 14.194 -2.696 -18.410 1.00 75.50 255 THR A C 1
ATOM 1895 O O . THR A 1 255 ? 13.542 -1.886 -17.756 1.00 75.50 255 THR A O 1
ATOM 1898 N N . ALA A 1 256 ? 14.182 -2.693 -19.750 1.00 80.69 256 ALA A N 1
ATOM 1899 C CA . ALA A 1 256 ? 13.497 -1.673 -20.552 1.00 80.69 256 ALA A CA 1
ATOM 1900 C C . ALA A 1 256 ? 11.958 -1.618 -20.361 1.00 80.69 256 ALA A C 1
ATOM 1902 O O . ALA A 1 256 ? 11.412 -0.519 -20.239 1.00 80.69 256 ALA A O 1
ATOM 1903 N N . PRO A 1 257 ? 11.220 -2.747 -20.292 1.00 84.69 257 PRO A N 1
ATOM 1904 C CA . PRO A 1 257 ? 9.814 -2.744 -19.876 1.00 84.69 257 PRO A CA 1
ATOM 1905 C C . PRO A 1 257 ? 9.583 -2.143 -18.485 1.00 84.69 257 PRO A C 1
ATOM 1907 O O . PRO A 1 257 ? 8.667 -1.345 -18.304 1.00 84.69 257 PRO A O 1
ATOM 1910 N N . LEU A 1 258 ? 10.408 -2.502 -17.497 1.00 83.38 258 LEU A N 1
ATOM 1911 C CA . LEU A 1 258 ? 10.253 -2.054 -16.107 1.00 83.38 258 LEU A CA 1
ATOM 1912 C C . LEU A 1 258 ? 10.492 -0.543 -15.960 1.00 83.38 258 LEU A C 1
ATOM 1914 O O . LEU A 1 258 ? 9.733 0.153 -15.274 1.00 83.38 258 LEU A O 1
ATOM 1918 N N . THR A 1 259 ? 11.507 -0.006 -16.641 1.00 82.62 259 THR A N 1
ATOM 1919 C CA . THR A 1 259 ? 11.767 1.440 -16.677 1.00 82.62 259 THR A CA 1
ATOM 1920 C C . THR A 1 259 ? 10.662 2.193 -17.413 1.00 82.62 259 THR A C 1
ATOM 1922 O O . THR A 1 259 ? 10.240 3.253 -16.949 1.00 82.62 259 THR A O 1
ATOM 1925 N N . ALA A 1 260 ? 10.125 1.632 -18.502 1.00 86.81 260 ALA A N 1
ATOM 1926 C CA . ALA A 1 260 ? 8.993 2.206 -19.227 1.00 86.81 260 ALA A CA 1
ATOM 1927 C C . ALA A 1 260 ? 7.711 2.253 -18.378 1.00 86.81 260 ALA A C 1
ATOM 1929 O O . ALA A 1 260 ? 7.037 3.284 -18.359 1.00 86.81 260 ALA A O 1
ATOM 1930 N N . ILE A 1 261 ? 7.401 1.192 -17.621 1.00 88.38 261 ILE A N 1
ATOM 1931 C CA . ILE A 1 261 ? 6.295 1.196 -16.647 1.00 88.38 261 ILE A CA 1
ATOM 1932 C C . ILE A 1 261 ? 6.505 2.312 -15.619 1.00 88.38 261 ILE A C 1
ATOM 1934 O O . ILE A 1 261 ? 5.595 3.097 -15.367 1.00 88.38 261 ILE A O 1
ATOM 1938 N N . THR A 1 262 ? 7.713 2.428 -15.061 1.00 86.00 262 THR A N 1
ATOM 1939 C CA . THR A 1 262 ? 8.033 3.471 -14.073 1.00 86.00 262 THR A CA 1
ATOM 1940 C C . THR A 1 262 ? 7.851 4.877 -14.657 1.00 86.00 262 THR A C 1
ATOM 1942 O O . THR A 1 262 ? 7.292 5.750 -13.995 1.00 86.00 262 THR A O 1
ATOM 1945 N N . ALA A 1 263 ? 8.257 5.097 -15.912 1.00 87.94 263 ALA A N 1
ATOM 1946 C CA . ALA A 1 263 ? 8.042 6.357 -16.622 1.00 87.94 263 ALA A CA 1
ATOM 1947 C C . ALA A 1 263 ? 6.547 6.667 -16.822 1.00 87.94 263 ALA A C 1
ATOM 1949 O O . ALA A 1 263 ? 6.106 7.783 -16.551 1.00 87.94 263 ALA A O 1
ATOM 1950 N N . ALA A 1 264 ? 5.746 5.676 -17.223 1.00 89.25 264 ALA A N 1
ATOM 1951 C CA . ALA A 1 264 ? 4.299 5.834 -17.363 1.00 89.25 264 ALA A CA 1
ATOM 1952 C C . ALA A 1 264 ? 3.615 6.158 -16.025 1.00 89.25 264 ALA A C 1
ATOM 1954 O O . ALA A 1 264 ? 2.746 7.028 -15.970 1.00 89.25 264 ALA A O 1
ATOM 1955 N N . VAL A 1 265 ? 4.049 5.519 -14.932 1.00 87.19 265 VAL A N 1
ATOM 1956 C CA . VAL A 1 265 ? 3.553 5.799 -13.576 1.00 87.19 265 VAL A CA 1
ATOM 1957 C C . VAL A 1 265 ? 3.793 7.260 -13.192 1.00 87.19 265 VAL A C 1
ATOM 1959 O O . VAL A 1 265 ? 2.907 7.867 -12.602 1.00 87.19 265 VAL A O 1
ATOM 1962 N N . VAL A 1 266 ? 4.917 7.874 -13.577 1.00 86.88 266 VAL A N 1
ATOM 1963 C CA . VAL A 1 266 ? 5.145 9.312 -13.327 1.00 86.88 266 VAL A CA 1
ATOM 1964 C C . VAL A 1 266 ? 4.079 10.174 -14.011 1.00 86.88 266 VAL A C 1
ATOM 1966 O O . VAL A 1 266 ? 3.525 11.068 -13.372 1.00 86.88 266 VAL A O 1
ATOM 1969 N N . GLY A 1 267 ? 3.738 9.876 -15.269 1.00 86.12 267 GLY A N 1
ATOM 1970 C CA . GLY A 1 267 ? 2.648 10.551 -15.981 1.00 86.12 267 GLY A CA 1
ATOM 1971 C C . GLY A 1 267 ? 1.292 10.378 -15.290 1.00 86.12 267 GLY A C 1
ATOM 1972 O O . GLY A 1 267 ? 0.546 11.338 -15.117 1.00 86.12 267 GLY A O 1
ATOM 1973 N N . VAL A 1 268 ? 0.994 9.172 -14.808 1.00 85.69 268 VAL A N 1
ATOM 1974 C CA . VAL A 1 268 ? -0.244 8.886 -14.064 1.00 85.69 268 VAL A CA 1
ATOM 1975 C C . VAL A 1 268 ? -0.296 9.631 -12.724 1.00 85.69 268 VAL A C 1
ATOM 1977 O O . VAL A 1 268 ? -1.340 10.178 -12.369 1.00 85.69 268 VAL A O 1
ATOM 1980 N N . ILE A 1 269 ? 0.818 9.699 -11.988 1.00 83.81 269 ILE A N 1
ATOM 1981 C CA . ILE A 1 269 ? 0.906 10.442 -10.721 1.00 83.81 269 ILE A CA 1
ATOM 1982 C C . ILE A 1 269 ? 0.675 11.942 -10.965 1.00 83.81 269 ILE A C 1
ATOM 1984 O O . ILE A 1 269 ? -0.019 12.582 -10.178 1.00 83.81 269 ILE A O 1
ATOM 1988 N N . LEU A 1 270 ? 1.180 12.504 -12.069 1.00 85.62 270 LEU A N 1
ATOM 1989 C CA . LEU A 1 270 ? 0.907 13.899 -12.439 1.00 85.62 270 LEU A CA 1
ATOM 1990 C C . LEU A 1 270 ? -0.582 14.154 -12.713 1.00 85.62 270 LEU A C 1
ATOM 1992 O O . LEU A 1 270 ? -1.110 15.172 -12.273 1.00 85.62 270 LEU A O 1
ATOM 1996 N N . ASN A 1 271 ? -1.277 13.225 -13.377 1.00 84.38 271 ASN A N 1
ATOM 1997 C CA . ASN A 1 271 ? -2.731 13.313 -13.543 1.00 84.38 271 ASN A CA 1
ATOM 1998 C C . ASN A 1 271 ? -3.452 13.326 -12.190 1.00 84.38 271 ASN A C 1
ATOM 2000 O O . ASN A 1 271 ? -4.348 14.137 -11.972 1.00 84.38 271 ASN A O 1
ATOM 2004 N N . LEU A 1 272 ? -3.029 12.467 -11.260 1.00 79.25 272 LEU A N 1
ATOM 2005 C CA . LEU A 1 272 ? -3.604 12.424 -9.921 1.00 79.25 272 LEU A CA 1
ATOM 2006 C C . LEU A 1 272 ? -3.355 13.732 -9.147 1.00 79.25 272 LEU A C 1
ATOM 2008 O O . LEU A 1 272 ? -4.262 14.238 -8.492 1.00 79.25 272 LEU A O 1
ATOM 2012 N N . ALA A 1 273 ? -2.157 14.313 -9.259 1.00 79.94 273 ALA A N 1
ATOM 2013 C CA . ALA A 1 273 ? -1.845 15.615 -8.673 1.00 79.94 273 ALA A CA 1
ATOM 2014 C C . ALA A 1 273 ? -2.732 16.736 -9.232 1.00 79.94 273 ALA A C 1
ATOM 2016 O O . ALA A 1 273 ? -3.259 17.535 -8.460 1.00 79.94 273 ALA A O 1
ATOM 2017 N N . LEU A 1 274 ? -2.922 16.783 -10.555 1.00 82.75 274 LEU A N 1
ATOM 2018 C CA . LEU A 1 274 ? -3.806 17.763 -11.189 1.00 82.75 274 LEU A CA 1
ATOM 2019 C C . LEU A 1 274 ? -5.262 17.566 -10.779 1.00 82.75 274 LEU A C 1
ATOM 2021 O O . LEU A 1 274 ? -5.941 18.547 -10.502 1.00 82.75 274 LEU A O 1
ATOM 2025 N N . PHE A 1 275 ? -5.728 16.321 -10.683 1.00 77.44 275 PHE A N 1
ATOM 2026 C CA . PHE A 1 275 ? -7.063 16.026 -10.175 1.00 77.44 275 PHE A CA 1
ATOM 2027 C C . PHE A 1 275 ? -7.259 16.593 -8.763 1.00 77.44 275 PHE A C 1
ATOM 2029 O O . PHE A 1 275 ? -8.228 17.304 -8.526 1.00 77.44 275 PHE A O 1
ATOM 2036 N N . PHE A 1 276 ? -6.317 16.355 -7.843 1.00 70.88 276 PHE A N 1
ATOM 2037 C CA . PHE A 1 276 ? -6.396 16.902 -6.483 1.00 70.88 276 PHE A CA 1
ATOM 2038 C C . PHE A 1 276 ? -6.250 18.426 -6.411 1.00 70.88 276 PHE A C 1
ATOM 2040 O O . PHE A 1 276 ? -6.744 19.032 -5.464 1.00 70.88 276 PHE A O 1
ATOM 2047 N N . TYR A 1 277 ? -5.567 19.040 -7.377 1.00 76.50 277 TYR A N 1
ATOM 2048 C CA . TYR A 1 277 ? -5.434 20.492 -7.465 1.00 76.50 277 TYR A CA 1
ATOM 2049 C C . TYR A 1 277 ? -6.698 21.168 -8.022 1.00 76.50 277 TYR A C 1
ATOM 2051 O O . TYR A 1 277 ? -7.050 22.259 -7.581 1.00 76.50 277 TYR A O 1
ATOM 2059 N N . LEU A 1 278 ? -7.370 20.533 -8.989 1.00 73.31 278 LEU A N 1
ATOM 2060 C CA . LEU A 1 278 ? -8.541 21.078 -9.686 1.00 73.31 278 LEU A CA 1
ATOM 2061 C C . LEU A 1 278 ? -9.879 20.764 -8.993 1.00 73.31 278 LEU A C 1
ATOM 2063 O O . LEU A 1 278 ? -10.853 21.475 -9.238 1.00 73.31 278 LEU A O 1
ATOM 2067 N N . ALA A 1 279 ? -9.945 19.702 -8.182 1.00 61.59 279 ALA A N 1
ATOM 2068 C CA . ALA A 1 279 ? -11.156 19.251 -7.484 1.00 61.59 279 ALA A CA 1
ATOM 2069 C C . ALA A 1 279 ? -11.408 19.997 -6.172 1.00 61.59 279 ALA A C 1
ATOM 2071 O O . ALA A 1 279 ? -12.583 20.252 -5.824 1.00 61.59 279 ALA A O 1
#

Sequence (279 aa):
MVAGIFYGIKPAVAAIVLQAAHRIGSRALKNGAYWAIAAAAFVAIFALNVPFPLIVLAAALAGFIGGRLAPTIFGKADAHRAQSHPGGAAIIDDTTPIPAHAIFSWRRTSQVLIAGMLLWLVPMAALTLMLGWAHPLTQMSWFFTKAALMTFGGAYAVLPYVYQGAVTHYGWLTAGQMMDGLALGESTPGPLIMVVTFVGFVGGYTKAVLGVDDVLLGGIAAACLVTWFTFLPSFIFILAGGPFIETTHNKVGFTAPLTAITAAVVGVILNLALFFYLA

Organism: Klebsiella variicola (NCBI:txid244366)

Foldseek 3Di:
DVVVVLVVLLLVLLVLLVVLLVVLCVLQVPDVLLVVLLQVLLCCCQVVVNDLVVSLVVLLVCLLVCCVPPVVRLVPNPPPPPPPDPDDDDPDDPPDPQDPLLADDPVQLVVLVVVLVCLLCVVLVVCCVVVNCPQLLNVLLVLLLCLQVPDRRFQSNSLSVCCCVLCPPVNLDHPVQLVVLQVVLVPDPDGSNLSQLSSQLSSQLVSVRVHPVCSNVSSNSSSVSSVSSNCSVVVSCCSNVSSVCSVCVNPSSNSSSVSSSSSSVSSVSNSVSVVSVVD

Radius of gyration: 21.44 Å; chains: 1; bounding box: 58×48×59 Å

pLDDT: mean 83.67, std 13.07, range [38.97, 97.88]

Secondary structure (DSSP, 8-state):
-HHHHHHHHHHHHHHHHHHHHHHHHHHH--SHHHHHHHHHHHHHHHTT---HHHHHHHHHHHHHHHHHH-HHHHS-SSSS-----SS---SS-TTSPPPTTTS--HHHHHHHHHHHHHHHHHHHHHHHHHT-TTSHHHHHHHHHHHHHHH--S-HHHHHHHHHIIIIIIS-SS-HHHHHHHHHHHHHSSS-GGGHHHHHHHHHHHHTTBTBSTTHHHHHHHHHHHHHHHHHHHHHHHHHHHHHHHHHHTT-HHHHHHHHHHHHHHHHHHHHHHHHHHH-

InterPro domains:
  IPR003370 Chromate transporter [PF02417] (2-64)
  IPR003370 Chromate transporter [PF02417] (139-276)